Protein AF-A0A836WS95-F1 (afdb_monomer)

pLDDT: mean 81.15, std 16.28, range [33.41, 97.0]

Secondary structure (DSSP, 8-state):
-----PPBHHHHHHHHHTTTTS--TTEEEEEEE-TTS---TT-HHHHHHHHHHHHHHHHTT-EEEEEETTEEEEEEE--HHHHHHHHHHHHHHHHHHHHHH-TTTGGG--HHHHEEEEEHHHHHHHHHHHHHHHHTSTTTSSSS----PPPPHHHHHHHHHHHHHH-HHHHHHHH-

Solvent-accessible surface area (backbone atoms only — not comparable to full-atom values): 10056 Å² total; per-residue (Å²): 125,85,69,71,84,52,51,42,44,72,55,51,41,54,55,52,59,72,40,65,99,49,92,36,66,50,32,31,39,38,37,38,48,44,75,84,51,89,59,63,92,86,45,63,64,60,35,57,48,40,55,50,50,55,52,48,23,63,78,52,73,33,48,61,29,32,45,27,91,42,29,39,36,36,43,30,67,47,51,83,84,49,42,62,56,56,53,47,56,50,50,53,56,51,51,54,46,37,48,71,74,37,56,88,48,45,86,69,58,54,70,82,57,29,59,40,80,41,52,32,58,83,38,44,72,56,54,46,54,51,45,57,52,48,65,68,37,89,66,42,51,84,69,67,60,84,63,85,74,72,82,46,74,69,54,50,49,52,53,50,50,49,35,70,74,59,32,72,76,56,36,44,78,75,78,109

Sequence (176 aa):
MARHKAPTGAVLLKRLQGLEGKPSQGFALLLISLSALPSEEEDDFWGELDDFLVDFKARYEGELYELSLGERAVLVKMTEQAEVGMISDIKDSVLRRVQQFYPEHFGMINQARLLRKIDLGFKLSHAIKFLEHFEKQPGKTGEGGMKMRGLQEGDIKMVLEVHHKVGPEQFKKIFV

Foldseek 3Di:
DDADAAAELVVVLVVLVVCVVHQLAQKKKKKAFQLLDWQDPPDVLNRQLRVLVVVLCVVQVWGKYDHASGMIMIIGRHDPVCVVVSLCSNLVSNLVSCCVRPVVSSVVDPSVRRIDMDRCNPCSVVVSVVSVVSVVDPPGGDDDRDDPDDQDPVNVVVLVVVCVVQPDVVSVVVPD

Radius of gyration: 18.07 Å; Cα contacts (8 Å, |Δi|>4): 207; chains: 1; bounding box: 36×51×38 Å

Structure (mmCIF, N/CA/C/O backbone):
data_AF-A0A836WS95-F1
#
_entry.id   AF-A0A836WS95-F1
#
loop_
_atom_site.group_PDB
_atom_site.id
_atom_site.type_symbol
_atom_site.label_atom_id
_atom_site.label_alt_id
_atom_site.label_comp_id
_atom_site.label_asym_id
_atom_site.label_entity_id
_atom_site.label_seq_id
_atom_site.pdbx_PDB_ins_code
_atom_site.Cartn_x
_atom_site.Cartn_y
_atom_site.Cartn_z
_atom_site.occupancy
_atom_site.B_iso_or_equiv
_atom_site.auth_seq_id
_atom_site.auth_comp_id
_atom_site.auth_asym_id
_atom_site.auth_atom_id
_atom_site.pdbx_PDB_model_num
ATOM 1 N N . MET A 1 1 ? 1.573 -15.033 -17.541 1.00 44.69 1 MET A N 1
ATOM 2 C CA . MET A 1 1 ? 0.619 -15.627 -16.563 1.00 44.69 1 MET A CA 1
ATOM 3 C C . MET A 1 1 ? -0.627 -14.740 -16.463 1.00 44.69 1 MET A C 1
ATOM 5 O O . MET A 1 1 ? -0.541 -13.582 -16.848 1.00 44.69 1 MET A O 1
ATOM 9 N N . ALA A 1 2 ? -1.794 -15.246 -16.044 1.00 50.66 2 ALA A N 1
ATOM 10 C CA . ALA A 1 2 ? -3.015 -14.427 -15.978 1.00 50.66 2 ALA A CA 1
ATOM 11 C C . ALA A 1 2 ? -2.979 -13.496 -14.752 1.00 50.66 2 ALA A C 1
ATOM 13 O O . ALA A 1 2 ? -2.845 -13.981 -13.635 1.00 50.66 2 ALA A O 1
ATOM 14 N N . ARG A 1 3 ? -3.112 -12.175 -14.950 1.00 63.22 3 ARG A N 1
ATOM 15 C CA . ARG A 1 3 ? -3.126 -11.193 -13.850 1.00 63.22 3 ARG A CA 1
ATOM 16 C C . ARG A 1 3 ? -4.285 -11.454 -12.885 1.00 63.22 3 ARG A C 1
ATOM 18 O O . ARG A 1 3 ? -5.444 -11.550 -13.304 1.00 63.22 3 ARG A O 1
ATOM 25 N N . HIS A 1 4 ? -3.994 -11.500 -11.588 1.00 66.19 4 HIS A N 1
ATOM 26 C CA . HIS A 1 4 ? -5.025 -11.518 -10.556 1.00 66.19 4 HIS A CA 1
ATOM 27 C C . HIS A 1 4 ? -5.651 -10.126 -10.433 1.00 66.19 4 HIS A C 1
ATOM 29 O O . HIS A 1 4 ? -5.077 -9.214 -9.847 1.00 66.19 4 HIS A O 1
ATOM 35 N N . LYS A 1 5 ? -6.861 -9.955 -10.975 1.00 78.06 5 LYS A N 1
ATOM 36 C CA . LYS A 1 5 ? -7.543 -8.657 -10.959 1.00 78.06 5 LYS A CA 1
ATOM 37 C C . LYS A 1 5 ? -8.070 -8.335 -9.557 1.00 78.06 5 LYS A C 1
ATOM 39 O O . LYS A 1 5 ? -9.138 -8.806 -9.159 1.00 78.06 5 LYS A O 1
ATOM 44 N N . ALA A 1 6 ? -7.309 -7.548 -8.801 1.00 87.81 6 ALA A N 1
ATOM 45 C CA . ALA A 1 6 ? -7.733 -7.046 -7.500 1.00 87.81 6 ALA A CA 1
ATOM 46 C C . ALA A 1 6 ? -8.892 -6.031 -7.640 1.00 87.81 6 ALA A C 1
ATOM 48 O O . ALA A 1 6 ? -9.033 -5.382 -8.681 1.00 87.81 6 ALA A O 1
ATOM 49 N N . PRO A 1 7 ? -9.738 -5.865 -6.605 1.00 92.12 7 PRO A N 1
ATOM 50 C CA . PRO A 1 7 ? -10.735 -4.798 -6.563 1.00 92.12 7 PRO A CA 1
ATOM 51 C C . PRO A 1 7 ? -10.114 -3.406 -6.753 1.00 92.12 7 PRO A C 1
ATOM 53 O O . PRO A 1 7 ? -8.983 -3.160 -6.340 1.00 92.12 7 PRO A O 1
ATOM 56 N N . THR A 1 8 ? -10.867 -2.477 -7.344 1.00 91.44 8 THR A N 1
ATOM 57 C CA . THR A 1 8 ? -10.358 -1.143 -7.701 1.00 91.44 8 THR A CA 1
ATOM 58 C C . THR A 1 8 ? -10.261 -0.183 -6.510 1.00 91.44 8 THR A C 1
ATOM 60 O O . TH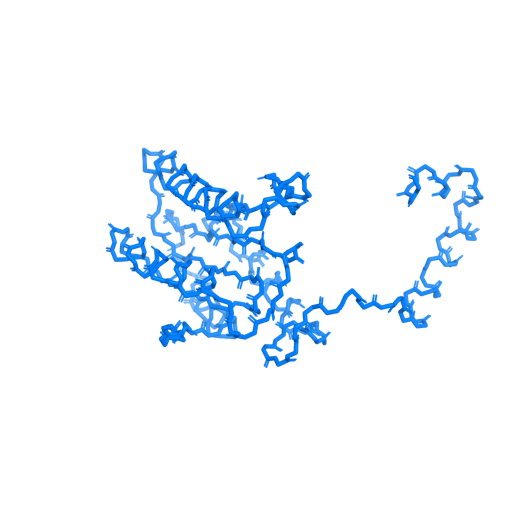R A 1 8 ? -10.877 -0.395 -5.458 1.00 91.44 8 THR A O 1
ATOM 63 N N . GLY A 1 9 ? -9.566 0.943 -6.705 1.00 89.75 9 GLY A N 1
ATOM 64 C CA . GLY A 1 9 ? -9.521 2.065 -5.761 1.00 89.75 9 GLY A CA 1
ATOM 65 C C . GLY A 1 9 ? -10.901 2.596 -5.349 1.00 89.75 9 GLY A C 1
ATOM 66 O O . GLY A 1 9 ? -11.120 2.880 -4.171 1.00 89.75 9 GLY A O 1
ATOM 67 N N . ALA A 1 10 ? -11.885 2.608 -6.253 1.00 90.69 10 ALA A N 1
ATOM 68 C CA . ALA A 1 10 ? -13.270 2.957 -5.924 1.00 90.69 10 ALA A CA 1
ATOM 69 C C . ALA A 1 10 ? -13.909 2.011 -4.884 1.00 90.69 10 ALA A C 1
ATOM 71 O O . ALA A 1 10 ? -14.700 2.450 -4.042 1.00 90.69 10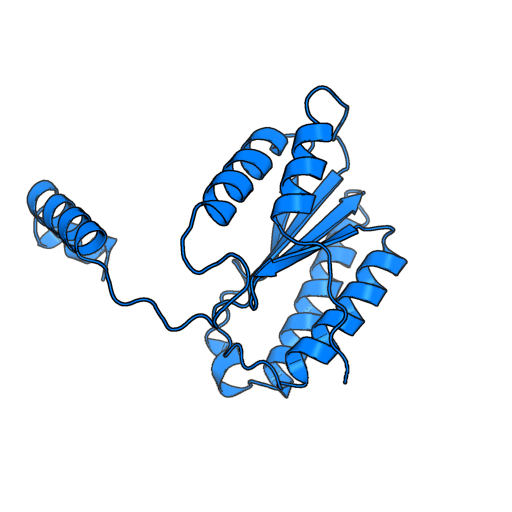 ALA A O 1
ATOM 72 N N . VAL A 1 11 ? -13.572 0.714 -4.916 1.00 94.19 11 VAL A N 1
ATOM 73 C CA . VAL A 1 11 ? -14.039 -0.260 -3.913 1.00 94.19 11 VAL A CA 1
ATOM 74 C C . VAL A 1 11 ? -13.362 0.005 -2.571 1.00 94.19 11 VAL A C 1
ATOM 76 O O . VAL A 1 11 ? -14.046 0.039 -1.547 1.00 94.19 11 VAL A O 1
ATOM 79 N N . LEU A 1 12 ? -12.053 0.279 -2.576 1.00 95.38 12 LEU A N 1
ATOM 80 C CA . LEU A 1 12 ? -11.320 0.668 -1.371 1.00 95.38 12 LEU A CA 1
ATOM 81 C C . LEU A 1 12 ? -11.889 1.952 -0.751 1.00 95.38 12 LEU A C 1
ATOM 83 O O . LEU A 1 12 ? -12.082 2.017 0.460 1.00 95.38 12 LEU A O 1
ATOM 87 N N . LEU A 1 13 ? -12.198 2.966 -1.559 1.00 94.56 13 LEU A N 1
ATOM 88 C CA . LEU A 1 13 ? -12.774 4.218 -1.071 1.00 94.56 13 LEU A CA 1
ATOM 89 C C . LEU A 1 13 ? -14.093 3.965 -0.331 1.00 94.56 13 LEU A C 1
ATOM 91 O O . LEU A 1 13 ? -14.247 4.395 0.812 1.00 94.56 13 LEU A O 1
ATOM 95 N N . LYS A 1 14 ? -15.004 3.190 -0.935 1.00 95.12 14 LYS A N 1
ATOM 96 C CA . LYS A 1 14 ? -16.256 2.774 -0.281 1.00 95.12 14 LYS A CA 1
ATOM 97 C C . LYS A 1 14 ? -15.992 1.993 1.006 1.00 95.12 14 LYS A C 1
ATOM 99 O O . LYS A 1 14 ? -16.673 2.205 2.010 1.00 95.12 14 LYS A O 1
ATOM 104 N N . ARG A 1 15 ? -14.991 1.107 0.996 1.00 95.25 15 ARG A N 1
ATOM 105 C CA . ARG A 1 15 ? -14.581 0.328 2.169 1.00 95.25 15 ARG A CA 1
ATOM 106 C C . ARG A 1 15 ? -14.131 1.228 3.321 1.00 95.25 15 ARG A C 1
ATOM 108 O O . ARG A 1 15 ? -14.546 0.975 4.452 1.00 95.25 15 ARG A O 1
ATOM 115 N N . LEU A 1 16 ? -13.327 2.259 3.044 1.00 94.75 16 LEU A N 1
ATOM 116 C CA . LEU A 1 16 ? -12.845 3.210 4.050 1.00 94.75 16 LEU A CA 1
ATOM 117 C C . LEU A 1 16 ? -13.951 4.144 4.550 1.00 94.75 16 LEU A C 1
ATOM 119 O O . LEU A 1 16 ? -14.049 4.360 5.754 1.00 94.75 16 LEU A O 1
ATOM 123 N N . GLN A 1 17 ? -14.822 4.638 3.667 1.00 94.25 17 GLN A N 1
ATOM 124 C CA . GLN A 1 17 ? -16.003 5.419 4.062 1.00 94.25 17 GLN A CA 1
ATOM 125 C C . GLN A 1 17 ? -16.916 4.610 4.999 1.00 94.25 17 GLN A C 1
ATOM 127 O O . GLN A 1 17 ? -17.407 5.118 6.000 1.00 94.25 17 GLN A O 1
ATOM 132 N N . GLY A 1 18 ? -17.066 3.303 4.757 1.00 93.06 18 GLY A N 1
ATOM 133 C CA . GLY A 1 18 ? -17.814 2.403 5.642 1.00 93.06 18 GLY A CA 1
ATOM 134 C C . GLY A 1 18 ? -17.192 2.168 7.030 1.00 93.06 18 GLY A C 1
ATOM 135 O O . GLY A 1 18 ? -17.840 1.539 7.879 1.00 93.06 18 GLY A O 1
ATOM 136 N N . LEU A 1 19 ? -15.955 2.627 7.259 1.00 91.06 19 LEU A N 1
ATOM 137 C CA . LEU A 1 19 ? -15.283 2.640 8.562 1.00 91.06 19 LEU A CA 1
ATOM 138 C C . LEU A 1 19 ? -15.468 3.968 9.310 1.00 91.06 19 LEU A C 1
ATOM 140 O O . LEU A 1 19 ? -15.134 4.029 10.492 1.00 91.06 19 LEU A O 1
ATOM 144 N N . GLU A 1 20 ? -15.995 5.020 8.675 1.00 86.75 20 GLU A N 1
ATOM 145 C CA . GLU A 1 20 ? -16.258 6.281 9.371 1.00 86.75 20 GLU A CA 1
ATOM 146 C C . GLU A 1 20 ? -17.237 6.065 10.532 1.00 86.75 20 GLU A C 1
ATOM 148 O O . GLU A 1 20 ? -18.238 5.356 10.422 1.00 86.75 20 GLU A O 1
ATOM 153 N N . GLY A 1 21 ? -16.904 6.638 11.690 1.00 81.12 21 GLY A N 1
ATOM 154 C CA . GLY A 1 21 ? -17.665 6.446 12.926 1.00 81.12 21 GLY A CA 1
ATOM 155 C C . GLY A 1 21 ? -17.485 5.076 13.595 1.00 81.12 21 GLY A C 1
ATOM 156 O O . GLY A 1 21 ? -18.079 4.849 14.648 1.00 81.12 21 GLY A O 1
ATOM 157 N N . LYS A 1 22 ? -16.664 4.172 13.041 1.00 86.38 22 LYS A N 1
ATOM 158 C CA . LYS A 1 22 ? -16.313 2.881 13.656 1.00 86.38 22 LYS A CA 1
ATOM 159 C C . LYS A 1 22 ? -14.871 2.895 14.176 1.00 86.38 22 LYS A C 1
ATOM 161 O O . LYS A 1 22 ? -14.043 3.642 13.656 1.00 86.38 22 LYS A O 1
ATOM 166 N N . PRO A 1 23 ? -14.529 2.050 15.166 1.00 79.25 23 PRO A N 1
ATOM 167 C CA . PRO A 1 23 ? -13.143 1.877 15.584 1.00 79.25 23 PRO A CA 1
ATOM 168 C C . PRO A 1 23 ? -12.280 1.368 14.421 1.00 79.25 23 PRO A C 1
ATOM 170 O O . PRO A 1 23 ? -12.426 0.233 13.972 1.00 79.25 23 PRO A O 1
ATOM 173 N N . SER A 1 24 ? -11.373 2.215 13.942 1.00 83.62 24 SER A N 1
ATOM 174 C CA . SER A 1 24 ? -10.366 1.893 12.921 1.00 83.62 24 SER A CA 1
ATOM 175 C C . SER A 1 24 ? -8.977 1.644 13.522 1.00 83.62 24 SER A C 1
ATOM 177 O O . SER A 1 24 ? -8.005 1.472 12.787 1.00 83.62 24 SER A O 1
ATOM 179 N N . GLN A 1 25 ? -8.864 1.622 14.855 1.00 84.25 25 GLN A N 1
ATOM 180 C CA . GLN A 1 25 ? -7.611 1.340 15.554 1.00 84.25 25 GLN A CA 1
ATOM 181 C C . GLN A 1 25 ? -7.055 -0.034 15.176 1.00 84.25 25 GLN A C 1
ATOM 183 O O . GLN A 1 25 ? -7.780 -1.026 15.101 1.00 84.25 25 GLN A O 1
ATOM 188 N N . GLY A 1 26 ? -5.743 -0.075 14.947 1.00 86.50 26 GLY A N 1
ATOM 189 C CA . GLY A 1 26 ? -5.040 -1.280 14.523 1.00 86.50 26 GLY A CA 1
ATOM 190 C C . GLY A 1 26 ? -5.207 -1.615 13.042 1.00 86.50 26 GLY A C 1
ATOM 191 O O . GLY A 1 26 ? -4.610 -2.589 12.604 1.00 86.50 26 GLY A O 1
ATOM 192 N N . PHE A 1 27 ? -5.966 -0.842 12.257 1.00 93.69 27 PHE A N 1
ATOM 193 C CA . PHE A 1 27 ? -5.928 -0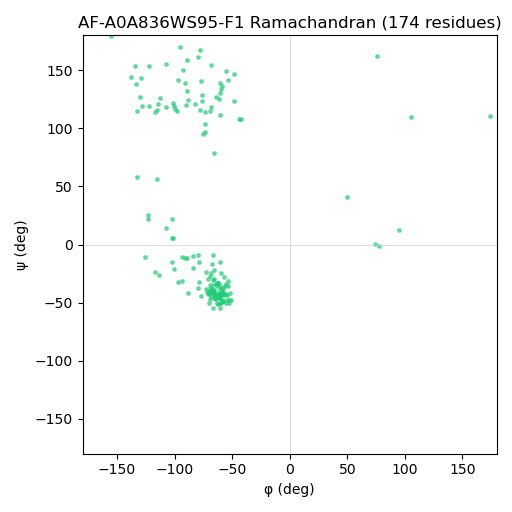.947 10.799 1.00 93.69 27 PHE A CA 1
ATOM 194 C C . PHE A 1 27 ? -4.892 0.002 10.209 1.00 93.69 27 PHE A C 1
ATOM 196 O O . PHE A 1 27 ? -4.794 1.174 10.582 1.00 93.69 27 PHE A O 1
ATOM 203 N N . ALA A 1 28 ? -4.172 -0.495 9.213 1.00 95.38 28 ALA A N 1
ATOM 204 C CA . ALA A 1 28 ? -3.262 0.292 8.411 1.00 95.38 28 ALA A CA 1
ATOM 205 C C . ALA A 1 28 ? -3.536 0.078 6.928 1.00 95.38 28 ALA A C 1
ATOM 207 O O . ALA A 1 28 ? -3.840 -1.026 6.476 1.00 95.38 28 ALA A O 1
ATOM 208 N N . LEU A 1 29 ? -3.393 1.162 6.175 1.00 95.88 29 LEU A N 1
ATOM 209 C CA . LEU A 1 29 ? -3.360 1.128 4.726 1.00 95.88 29 LEU A CA 1
ATOM 210 C C . LEU A 1 29 ? -1.907 1.220 4.268 1.00 95.88 29 LEU A C 1
ATOM 212 O O . LEU A 1 29 ? -1.215 2.202 4.550 1.00 95.88 29 LEU A O 1
ATOM 216 N N . LEU A 1 30 ? -1.454 0.194 3.562 1.00 96.31 30 LEU A N 1
ATOM 217 C CA . LEU A 1 30 ? -0.144 0.119 2.938 1.00 96.31 30 LEU A CA 1
ATOM 218 C C . LEU A 1 30 ? -0.291 0.494 1.464 1.00 96.31 30 LEU A C 1
ATOM 220 O O . LEU A 1 30 ? -0.969 -0.201 0.717 1.00 96.31 30 LEU A O 1
ATOM 224 N N . LEU A 1 31 ? 0.316 1.604 1.054 1.00 95.00 31 LEU A N 1
ATOM 225 C CA . LEU A 1 31 ? 0.311 2.084 -0.328 1.00 95.00 31 LEU A CA 1
ATOM 226 C C . LEU A 1 31 ? 1.638 1.737 -0.992 1.00 95.00 31 LEU A C 1
ATOM 228 O O . LEU A 1 31 ? 2.683 2.184 -0.514 1.00 95.00 31 LEU A O 1
ATOM 232 N N . ILE A 1 32 ? 1.584 0.983 -2.086 1.00 94.81 32 ILE A N 1
ATOM 233 C CA . ILE A 1 32 ? 2.744 0.553 -2.866 1.00 94.81 32 ILE A CA 1
ATOM 234 C C . ILE A 1 32 ? 2.759 1.345 -4.171 1.00 94.81 32 ILE A C 1
ATOM 236 O O . ILE A 1 32 ? 1.824 1.234 -4.962 1.00 94.81 32 ILE A O 1
ATOM 240 N N . SER A 1 33 ? 3.820 2.123 -4.388 1.00 91.25 33 SER A N 1
ATOM 241 C CA . SER A 1 33 ? 3.967 3.003 -5.548 1.00 91.25 33 SER A CA 1
ATOM 242 C C . SER A 1 33 ? 5.135 2.565 -6.421 1.00 91.25 33 SER A C 1
ATOM 244 O O . SER A 1 33 ? 6.296 2.606 -6.007 1.00 91.25 33 SER A O 1
ATOM 246 N N . LEU A 1 34 ? 4.804 2.154 -7.641 1.00 87.25 34 LEU A N 1
ATOM 247 C CA . LEU A 1 34 ? 5.716 1.680 -8.682 1.00 87.25 34 LEU A CA 1
ATOM 248 C C . LEU A 1 34 ? 5.573 2.505 -9.964 1.00 87.25 34 LEU A C 1
ATOM 250 O O . LEU A 1 34 ? 5.913 2.060 -11.053 1.00 87.25 34 LEU A O 1
ATOM 254 N N . SER A 1 35 ? 5.119 3.752 -9.832 1.00 79.62 35 SER A N 1
ATOM 255 C CA . SER A 1 35 ? 4.889 4.680 -10.942 1.00 79.62 35 SER A CA 1
ATOM 256 C C . SER A 1 35 ? 6.130 5.017 -11.781 1.00 79.62 35 SER A C 1
ATOM 258 O O . SER A 1 35 ? 6.008 5.640 -12.828 1.00 79.62 35 SER A O 1
ATOM 260 N N . ALA A 1 36 ? 7.326 4.703 -11.275 1.00 77.50 36 ALA A N 1
ATOM 261 C CA . ALA A 1 36 ? 8.593 4.909 -11.974 1.00 77.50 36 ALA A CA 1
ATOM 262 C C . ALA A 1 36 ? 8.941 3.763 -12.940 1.00 77.50 36 ALA A C 1
ATOM 264 O O . ALA A 1 36 ? 9.897 3.894 -13.698 1.00 77.50 36 ALA A O 1
ATOM 265 N N . LEU A 1 37 ? 8.196 2.655 -12.895 1.00 81.44 37 LEU A N 1
ATOM 266 C CA . LEU A 1 37 ? 8.409 1.500 -13.758 1.00 81.44 37 LEU A CA 1
ATOM 267 C C . LEU A 1 37 ? 7.552 1.591 -15.023 1.00 81.44 37 LEU A C 1
ATOM 269 O O . LEU A 1 37 ? 6.447 2.150 -14.982 1.00 81.44 37 LEU A O 1
ATOM 273 N N . PRO A 1 38 ? 8.025 1.024 -16.144 1.00 77.31 38 PRO A N 1
ATOM 274 C CA . PRO A 1 38 ? 7.183 0.848 -17.315 1.00 77.31 38 PRO A CA 1
ATOM 275 C C . PRO A 1 38 ? 5.985 -0.048 -16.959 1.00 77.31 38 PRO A C 1
ATOM 277 O O . PRO A 1 38 ? 6.089 -1.014 -16.209 1.00 77.31 38 PRO A O 1
ATOM 280 N N . SER A 1 39 ? 4.808 0.316 -17.463 1.00 66.00 39 SER A N 1
ATOM 281 C CA . SER A 1 39 ? 3.538 -0.355 -17.152 1.00 66.00 39 SER A CA 1
ATOM 282 C C . SER A 1 39 ? 2.961 -1.018 -18.397 1.00 66.00 39 SER A C 1
ATOM 284 O O . SER A 1 39 ? 1.845 -0.714 -18.816 1.00 66.00 39 SER A O 1
ATOM 286 N N . GLU A 1 40 ? 3.745 -1.900 -19.016 1.00 66.50 40 GLU A N 1
ATOM 287 C CA . GLU A 1 40 ? 3.269 -2.704 -20.142 1.00 66.50 40 GLU A CA 1
ATOM 288 C C . GLU A 1 40 ? 2.393 -3.863 -19.635 1.00 66.50 40 GLU A C 1
ATOM 290 O O . GLU A 1 40 ? 2.616 -4.432 -18.562 1.00 66.50 40 GLU A O 1
ATOM 295 N N . GLU A 1 41 ? 1.312 -4.165 -20.360 1.00 55.00 41 GLU A N 1
ATOM 296 C CA . GLU A 1 41 ? 0.313 -5.153 -19.927 1.00 55.00 41 GLU A CA 1
ATOM 297 C C . GLU A 1 41 ? 0.852 -6.592 -19.924 1.00 55.00 41 GLU A C 1
ATOM 299 O O . GLU A 1 41 ? 0.378 -7.412 -19.137 1.00 55.00 41 GLU A O 1
ATOM 304 N N . GLU A 1 42 ? 1.883 -6.872 -20.725 1.00 59.81 42 GLU A N 1
ATOM 305 C CA . GLU A 1 42 ? 2.478 -8.202 -20.918 1.00 59.81 42 GLU A CA 1
ATOM 306 C C . GLU A 1 42 ? 3.798 -8.413 -20.154 1.00 59.81 42 GLU A C 1
ATOM 308 O O . GLU A 1 42 ? 4.588 -9.279 -20.515 1.00 59.81 42 GLU A O 1
ATOM 313 N N . ASP A 1 43 ? 4.057 -7.639 -19.097 1.00 74.00 43 ASP A N 1
ATOM 314 C CA . ASP A 1 43 ? 5.268 -7.833 -18.294 1.00 74.00 43 ASP A CA 1
ATOM 315 C C . ASP A 1 43 ? 5.059 -8.847 -17.157 1.00 74.00 43 ASP A C 1
ATOM 317 O O . ASP A 1 43 ? 4.170 -8.677 -16.306 1.00 74.00 43 ASP A O 1
ATOM 321 N N . ASP A 1 44 ? 5.907 -9.880 -17.131 1.00 86.12 44 ASP A N 1
ATOM 322 C CA . ASP A 1 44 ? 5.946 -10.925 -16.102 1.00 86.12 44 ASP A CA 1
ATOM 323 C C . ASP A 1 44 ? 6.158 -10.346 -14.695 1.00 86.12 44 ASP A C 1
ATOM 325 O O . ASP A 1 44 ? 5.628 -10.895 -13.724 1.00 86.12 44 ASP A O 1
ATOM 329 N N . PHE A 1 45 ? 6.826 -9.190 -14.576 1.00 89.44 45 PHE A N 1
ATOM 330 C CA . PHE A 1 45 ? 6.991 -8.479 -13.308 1.00 89.44 45 PHE A CA 1
ATOM 331 C C . PHE A 1 45 ? 5.656 -8.242 -12.591 1.00 89.44 45 PHE A C 1
ATOM 333 O O . PHE A 1 45 ? 5.537 -8.494 -11.390 1.00 89.44 45 PHE A O 1
ATOM 340 N N . TRP A 1 46 ? 4.643 -7.746 -13.313 1.00 86.75 46 TRP A N 1
ATOM 341 C CA . TRP A 1 46 ? 3.348 -7.407 -12.714 1.00 86.75 46 TRP A CA 1
ATOM 342 C C . TRP A 1 46 ? 2.590 -8.664 -12.286 1.00 86.75 46 TRP A C 1
ATOM 344 O O . TRP A 1 46 ? 1.942 -8.649 -11.242 1.00 86.75 46 TRP A O 1
ATOM 354 N N . GLY A 1 47 ? 2.722 -9.756 -13.047 1.00 87.81 47 GLY A N 1
ATOM 355 C CA . GLY A 1 47 ? 2.179 -11.061 -12.669 1.00 87.81 47 GLY A CA 1
ATOM 356 C C . GLY A 1 47 ? 2.805 -11.584 -11.375 1.00 87.81 47 GLY A C 1
ATOM 357 O O . GLY A 1 47 ? 2.088 -11.874 -10.422 1.00 87.81 47 GLY A O 1
ATOM 358 N N . GLU A 1 48 ? 4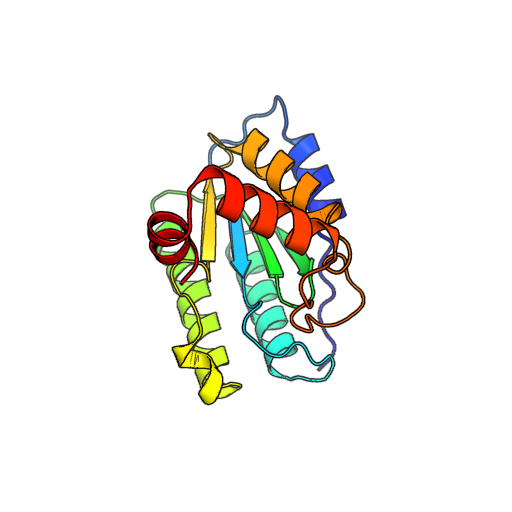.138 -11.606 -11.292 1.00 91.00 48 GLU A N 1
ATOM 359 C CA . GLU A 1 48 ? 4.842 -12.061 -10.086 1.00 91.00 48 GLU A CA 1
ATOM 360 C C . GLU A 1 48 ? 4.621 -11.155 -8.867 1.00 91.00 48 GLU A C 1
ATOM 362 O O . GLU A 1 48 ? 4.721 -11.610 -7.720 1.00 91.00 48 GLU A O 1
ATOM 367 N N . LEU A 1 49 ? 4.389 -9.859 -9.091 1.00 91.81 49 LEU A N 1
ATOM 368 C CA . LEU A 1 49 ? 4.017 -8.926 -8.035 1.00 91.81 49 LEU A CA 1
ATOM 369 C C . LEU A 1 49 ? 2.610 -9.227 -7.519 1.00 91.81 49 LEU A C 1
ATOM 371 O O . LEU A 1 49 ? 2.416 -9.274 -6.304 1.00 91.81 49 LEU A O 1
ATOM 375 N N . ASP A 1 50 ? 1.644 -9.424 -8.415 1.00 91.00 50 ASP A N 1
ATOM 376 C CA . ASP A 1 50 ? 0.267 -9.731 -8.036 1.00 91.00 50 ASP A CA 1
ATOM 377 C C . ASP A 1 50 ? 0.201 -11.064 -7.268 1.00 91.00 50 ASP A C 1
ATOM 379 O O . ASP A 1 50 ? -0.423 -11.109 -6.206 1.00 91.00 50 ASP A O 1
ATOM 383 N N . ASP A 1 51 ? 0.918 -12.103 -7.713 1.00 92.75 51 ASP A N 1
ATOM 384 C CA . ASP A 1 51 ? 1.023 -13.392 -7.008 1.00 92.75 51 ASP A CA 1
ATOM 385 C C . ASP A 1 51 ? 1.579 -13.213 -5.587 1.00 92.75 51 ASP A C 1
ATOM 387 O O . ASP A 1 51 ? 0.981 -13.657 -4.602 1.00 92.75 51 ASP A O 1
ATOM 391 N N . PHE A 1 52 ? 2.680 -12.467 -5.452 1.00 95.19 52 PHE A N 1
ATOM 392 C CA . PHE A 1 52 ? 3.246 -12.142 -4.143 1.00 95.19 52 PHE A CA 1
ATOM 393 C C . PHE A 1 52 ? 2.250 -11.395 -3.247 1.00 95.19 52 PHE A C 1
ATOM 395 O O . PHE A 1 52 ? 2.149 -11.686 -2.054 1.00 95.19 52 PHE A O 1
ATOM 402 N N . LEU A 1 53 ? 1.515 -10.423 -3.789 1.00 95.31 53 LEU A N 1
ATOM 403 C CA . LEU A 1 53 ? 0.555 -9.634 -3.017 1.00 95.31 53 LEU A CA 1
ATOM 404 C C . LEU A 1 53 ? -0.683 -10.448 -2.619 1.00 95.31 53 LEU A C 1
ATOM 406 O O . LEU A 1 53 ? -1.266 -10.197 -1.558 1.00 95.31 53 LEU A O 1
ATOM 410 N N . VAL A 1 54 ? -1.068 -11.443 -3.422 1.00 94.69 54 VAL A N 1
ATOM 411 C CA . VAL A 1 54 ? -2.105 -12.425 -3.079 1.00 94.69 54 VAL A CA 1
ATOM 412 C C . VAL A 1 54 ? -1.659 -13.306 -1.910 1.00 94.69 54 VAL A C 1
ATOM 414 O O . VAL A 1 54 ? -2.432 -13.497 -0.965 1.00 94.69 54 VAL A O 1
ATOM 417 N N . ASP A 1 55 ? -0.414 -13.770 -1.914 1.00 95.00 55 ASP A N 1
ATOM 418 C CA . ASP A 1 55 ? 0.147 -14.532 -0.794 1.00 95.00 55 ASP A CA 1
ATOM 419 C C . ASP A 1 55 ? 0.304 -13.665 0.459 1.00 95.00 55 ASP A C 1
ATOM 421 O O . ASP A 1 55 ? -0.033 -14.084 1.570 1.00 95.00 55 ASP A O 1
ATOM 425 N N . PHE A 1 56 ? 0.764 -12.424 0.288 1.00 95.06 56 PHE A N 1
ATOM 426 C CA . PHE A 1 56 ? 0.922 -11.459 1.371 1.00 95.06 56 PHE A CA 1
ATOM 427 C C . PHE A 1 56 ? -0.415 -11.180 2.063 1.00 95.06 56 PHE A C 1
ATOM 429 O O . PHE A 1 56 ? -0.512 -11.289 3.288 1.00 95.06 56 PHE A O 1
ATOM 436 N N . LYS A 1 57 ? -1.475 -10.869 1.299 1.00 94.25 57 LYS A N 1
ATOM 437 C CA . LYS A 1 57 ? -2.795 -10.615 1.894 1.00 94.25 57 LYS A CA 1
ATOM 438 C C . LYS A 1 57 ? -3.351 -11.866 2.577 1.00 94.25 57 LYS A C 1
ATOM 440 O O . LYS A 1 57 ? -4.030 -11.733 3.585 1.00 94.25 57 LYS A O 1
ATOM 445 N N . ALA A 1 58 ? -3.073 -13.068 2.065 1.00 93.62 58 ALA A N 1
ATOM 446 C CA . ALA A 1 58 ? -3.518 -14.306 2.702 1.00 93.62 58 ALA A CA 1
ATOM 447 C C . ALA A 1 58 ? -2.799 -14.538 4.040 1.00 93.62 58 ALA A C 1
ATOM 449 O O . ALA A 1 58 ? -3.449 -14.824 5.042 1.00 93.62 58 ALA A O 1
ATOM 450 N N . ARG A 1 59 ? -1.474 -14.341 4.076 1.00 93.50 59 ARG A N 1
ATOM 451 C CA . ARG A 1 59 ? -0.639 -14.485 5.281 1.00 93.50 59 ARG A CA 1
ATOM 452 C C . ARG A 1 59 ? -1.040 -13.528 6.402 1.00 93.50 59 ARG A C 1
ATOM 454 O O . ARG A 1 59 ? -0.971 -13.901 7.568 1.00 93.50 59 ARG A O 1
ATOM 461 N N . TYR A 1 60 ? -1.413 -12.302 6.046 1.00 93.00 60 TYR A N 1
ATOM 462 C CA . TYR A 1 60 ? -1.699 -11.228 6.999 1.00 93.00 60 TYR A CA 1
ATOM 463 C C . TYR A 1 60 ? -3.188 -10.890 7.130 1.00 93.00 60 TYR A C 1
ATOM 465 O O . TYR A 1 60 ? -3.521 -9.840 7.678 1.00 93.00 60 TYR A O 1
ATOM 473 N N . GLU A 1 61 ? -4.073 -11.753 6.620 1.00 93.12 61 GLU A N 1
ATOM 474 C CA . GLU A 1 61 ? -5.533 -11.558 6.641 1.00 93.12 61 GLU A CA 1
ATOM 475 C C . GLU A 1 61 ? -5.957 -10.165 6.122 1.00 93.12 61 GLU A C 1
ATOM 477 O O . GLU A 1 61 ? -6.819 -9.484 6.678 1.00 93.12 61 GLU A O 1
ATOM 482 N N . GLY A 1 62 ? -5.290 -9.719 5.057 1.00 94.38 62 GLY A N 1
ATOM 483 C CA . GLY A 1 62 ? -5.458 -8.412 4.437 1.00 94.38 62 GLY A CA 1
ATOM 484 C C . GLY A 1 62 ? -6.416 -8.390 3.251 1.00 94.38 62 GLY A C 1
ATOM 485 O O . GLY A 1 62 ? -6.799 -9.411 2.675 1.00 94.38 62 GLY A O 1
ATOM 486 N N . GLU A 1 63 ? -6.734 -7.175 2.821 1.00 96.31 63 GLU A N 1
ATOM 487 C CA . GLU A 1 63 ? -7.518 -6.881 1.626 1.00 96.31 63 GLU A CA 1
ATOM 488 C C . GLU A 1 63 ? -6.617 -6.147 0.609 1.00 96.31 63 GLU A C 1
ATOM 490 O O . GLU A 1 63 ? -6.070 -5.089 0.919 1.00 96.31 63 GLU A O 1
ATOM 495 N N . LEU A 1 64 ? -6.437 -6.706 -0.593 1.00 96.56 64 LEU A N 1
ATOM 496 C CA . LEU A 1 64 ? -5.620 -6.129 -1.674 1.00 96.56 64 LEU A CA 1
ATOM 497 C C . LEU A 1 64 ? -6.497 -5.362 -2.661 1.00 96.56 64 LEU A C 1
ATOM 499 O O . LEU A 1 64 ? -7.577 -5.828 -3.014 1.00 96.56 64 LEU A O 1
ATOM 503 N N . TYR A 1 65 ? -5.985 -4.236 -3.146 1.00 95.25 65 TYR A N 1
ATOM 504 C CA . TYR A 1 65 ? -6.645 -3.350 -4.090 1.00 95.25 65 TYR A CA 1
ATOM 505 C C . TYR A 1 65 ? -5.668 -2.854 -5.159 1.00 95.25 65 TYR A C 1
ATOM 507 O O . TYR A 1 65 ? -4.502 -2.563 -4.875 1.00 95.25 65 TYR A O 1
ATOM 515 N N . GLU A 1 66 ? -6.168 -2.699 -6.381 1.00 91.56 66 GLU A N 1
ATOM 516 C CA . GLU A 1 66 ? -5.469 -2.046 -7.485 1.00 91.56 66 GLU A CA 1
ATOM 517 C C . GLU A 1 66 ? -5.977 -0.607 -7.624 1.00 91.56 66 GLU A C 1
ATOM 519 O O . GLU A 1 66 ? -7.158 -0.369 -7.885 1.00 91.56 66 GLU A O 1
ATOM 524 N N . LEU A 1 67 ? -5.091 0.370 -7.413 1.00 89.00 67 LEU A N 1
ATOM 525 C CA . LEU A 1 67 ? -5.440 1.786 -7.555 1.00 89.00 67 LEU A CA 1
ATOM 526 C C . LEU A 1 67 ? -5.229 2.255 -8.997 1.00 89.00 67 LEU A C 1
ATOM 528 O O . LEU A 1 67 ? -6.050 2.986 -9.541 1.00 89.00 67 LEU A O 1
ATOM 532 N N . SER A 1 68 ? -4.126 1.823 -9.602 1.00 85.00 68 SER A N 1
ATOM 533 C CA . SER A 1 68 ? -3.774 2.037 -11.006 1.00 85.00 68 SER A CA 1
ATOM 534 C C . SER A 1 68 ? -2.817 0.933 -11.460 1.00 85.00 68 SER A C 1
ATOM 536 O O . SER A 1 68 ? -2.404 0.107 -10.647 1.00 85.00 68 SER A O 1
ATOM 538 N N . LEU A 1 69 ? -2.385 0.955 -12.726 1.00 81.25 69 LEU A N 1
ATOM 539 C CA . LEU A 1 69 ? -1.394 0.002 -13.241 1.00 81.25 69 LEU A CA 1
ATOM 540 C C . LEU A 1 69 ? -0.127 -0.074 -12.373 1.00 81.25 69 LEU A C 1
ATOM 542 O O . LEU A 1 69 ? 0.337 -1.170 -12.091 1.00 81.25 69 LEU A O 1
ATOM 546 N N . GLY A 1 70 ? 0.379 1.067 -11.894 1.00 85.62 70 GLY A N 1
ATOM 547 C CA . GLY A 1 70 ? 1.598 1.144 -11.080 1.00 85.62 70 GLY A CA 1
ATOM 548 C C . GLY A 1 70 ? 1.370 1.334 -9.580 1.00 85.62 70 GLY A C 1
ATOM 549 O O . GLY A 1 70 ? 2.327 1.574 -8.850 1.00 85.62 70 GLY A O 1
ATOM 550 N N . GLU A 1 71 ? 0.126 1.294 -9.104 1.00 88.94 71 GLU A N 1
ATOM 551 C CA . GLU A 1 71 ? -0.199 1.602 -7.709 1.00 88.94 71 GLU A CA 1
ATOM 552 C C . GLU A 1 71 ? -1.084 0.505 -7.110 1.00 88.94 71 GLU A C 1
ATOM 554 O O . GLU A 1 71 ? -2.152 0.172 -7.636 1.00 88.94 71 GLU A O 1
A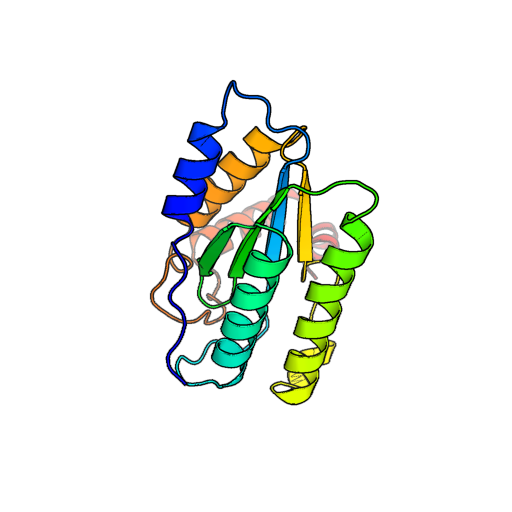TOM 559 N N . ARG A 1 72 ? -0.654 -0.041 -5.971 1.00 93.31 72 ARG A N 1
ATOM 560 C CA . ARG A 1 72 ? -1.390 -1.058 -5.207 1.00 93.31 72 ARG A CA 1
ATOM 561 C C . ARG A 1 72 ? -1.649 -0.562 -3.793 1.00 93.31 72 ARG A C 1
ATOM 563 O O . ARG A 1 72 ? -0.895 0.249 -3.251 1.00 93.31 72 ARG A O 1
ATOM 570 N N . ALA A 1 73 ? -2.702 -1.075 -3.175 1.00 96.00 73 ALA A N 1
ATOM 571 C CA . ALA A 1 73 ? -2.996 -0.816 -1.776 1.00 96.00 73 ALA A CA 1
ATOM 572 C C . ALA A 1 73 ? -3.355 -2.106 -1.044 1.00 96.00 73 ALA A C 1
ATOM 574 O O . ALA A 1 73 ? -4.110 -2.925 -1.561 1.00 96.00 73 ALA A O 1
ATOM 575 N N . VAL A 1 74 ? -2.848 -2.267 0.176 1.00 97.00 74 VAL A N 1
ATOM 576 C CA . VAL A 1 74 ? -3.219 -3.373 1.061 1.00 97.00 74 VAL A CA 1
ATOM 577 C C . VAL A 1 74 ? -3.767 -2.800 2.360 1.00 97.00 74 VAL A C 1
ATOM 579 O O . VAL A 1 74 ? -3.076 -2.067 3.069 1.00 97.00 74 VAL A O 1
ATOM 582 N N . LEU A 1 75 ? -5.021 -3.112 2.665 1.00 96.88 75 LEU A N 1
ATOM 583 C CA . LEU A 1 75 ? -5.636 -2.825 3.954 1.00 96.88 75 LEU A CA 1
ATOM 584 C C . LEU A 1 75 ? -5.398 -4.025 4.870 1.00 96.88 75 LEU A C 1
ATOM 586 O O . LEU A 1 75 ? -5.827 -5.133 4.562 1.00 96.88 75 LEU A O 1
ATOM 590 N N . VAL A 1 76 ? -4.715 -3.808 5.988 1.00 95.56 76 VAL A N 1
ATOM 591 C CA . VAL A 1 76 ? -4.341 -4.874 6.927 1.00 95.56 76 VAL A CA 1
ATOM 592 C C . VAL A 1 76 ? -4.625 -4.459 8.358 1.00 95.56 76 VAL A C 1
ATOM 594 O O . VAL A 1 76 ? -4.591 -3.273 8.699 1.00 95.56 76 VAL A O 1
ATOM 597 N N . LYS A 1 77 ? -4.857 -5.449 9.219 1.00 93.50 77 LYS A N 1
ATOM 598 C CA . LYS A 1 77 ? -4.743 -5.249 10.660 1.00 93.50 77 LYS A CA 1
ATOM 599 C C . LYS A 1 77 ? -3.271 -5.377 11.039 1.00 93.50 77 LYS A C 1
ATOM 601 O O . LYS A 1 77 ? -2.656 -6.409 10.793 1.00 93.50 77 LYS A O 1
ATOM 606 N N . MET A 1 78 ? -2.705 -4.334 11.627 1.00 90.69 78 MET A N 1
ATOM 607 C CA . MET A 1 78 ? -1.280 -4.252 11.911 1.00 90.69 78 MET A CA 1
ATOM 608 C C . MET A 1 78 ? -1.043 -3.887 13.370 1.00 90.69 78 MET A C 1
ATOM 610 O O . MET A 1 78 ? -1.461 -2.834 13.848 1.00 90.69 78 MET A O 1
ATOM 614 N N . THR A 1 79 ? -0.369 -4.790 14.076 1.00 87.94 79 THR A N 1
ATOM 615 C CA . THR A 1 79 ? 0.168 -4.544 15.415 1.00 87.94 79 THR A CA 1
ATOM 616 C C . THR A 1 79 ? 1.579 -3.971 15.300 1.00 87.94 79 THR A C 1
ATOM 618 O O . THR A 1 79 ? 2.255 -4.187 14.294 1.00 87.94 79 THR A O 1
ATOM 621 N N . GLU A 1 80 ? 2.065 -3.292 16.343 1.00 84.25 80 GLU A N 1
ATOM 622 C CA . GLU A 1 80 ? 3.442 -2.764 16.370 1.00 84.25 80 GLU A CA 1
ATOM 623 C C . GLU A 1 80 ? 4.496 -3.862 16.150 1.00 84.25 80 GLU A C 1
ATOM 625 O O . GLU A 1 80 ? 5.497 -3.650 15.474 1.00 84.25 80 GLU A O 1
ATOM 630 N N . GLN A 1 81 ? 4.240 -5.065 16.673 1.00 82.88 81 GLN A N 1
ATOM 631 C CA . GLN A 1 81 ? 5.131 -6.220 16.541 1.00 82.88 81 GLN A CA 1
ATOM 632 C C . GLN A 1 81 ? 5.191 -6.749 15.102 1.00 82.88 81 GLN A C 1
ATOM 634 O O . GLN A 1 81 ? 6.252 -7.168 14.644 1.00 82.88 81 GLN A O 1
ATOM 639 N N . ALA A 1 82 ? 4.064 -6.734 14.384 1.00 87.38 82 ALA A N 1
ATOM 640 C CA . ALA A 1 82 ? 3.986 -7.244 13.018 1.00 87.38 82 ALA A CA 1
ATOM 641 C C . ALA A 1 82 ? 4.422 -6.211 11.966 1.00 87.38 82 ALA A C 1
ATOM 643 O O . ALA A 1 82 ? 4.791 -6.594 10.857 1.00 87.38 82 ALA A O 1
ATOM 644 N N . GLU A 1 83 ? 4.409 -4.919 12.311 1.00 91.38 83 GLU A N 1
ATOM 645 C CA . GLU A 1 83 ? 4.680 -3.820 11.381 1.00 91.38 83 GLU A CA 1
ATOM 646 C C . GLU A 1 83 ? 6.029 -3.960 10.672 1.00 91.38 83 GLU A C 1
ATOM 648 O O . GLU A 1 83 ? 6.092 -3.882 9.445 1.00 91.38 83 GLU A O 1
ATOM 653 N N . VAL A 1 84 ? 7.106 -4.186 11.429 1.00 91.56 84 VAL A N 1
ATOM 654 C CA . VAL A 1 84 ? 8.458 -4.285 10.859 1.00 91.56 84 VAL A CA 1
ATOM 655 C C . VAL A 1 84 ? 8.545 -5.452 9.878 1.00 91.56 84 VAL A C 1
ATOM 657 O O . VAL A 1 84 ? 9.084 -5.289 8.787 1.00 91.56 84 VAL A O 1
ATOM 660 N N . GLY A 1 85 ? 7.971 -6.605 10.236 1.00 92.38 85 GLY A N 1
ATOM 661 C CA . GLY A 1 85 ? 7.938 -7.783 9.369 1.00 92.38 85 GLY A CA 1
ATOM 662 C C . GLY A 1 85 ? 7.156 -7.527 8.083 1.00 92.38 85 GLY A C 1
ATOM 663 O O . GLY A 1 85 ? 7.686 -7.733 6.999 1.00 92.38 85 GLY A O 1
ATOM 664 N N . MET A 1 86 ? 5.937 -6.989 8.189 1.00 94.44 86 MET A N 1
ATOM 665 C CA . MET A 1 86 ? 5.089 -6.684 7.029 1.00 94.44 86 MET A CA 1
ATOM 666 C C . MET A 1 86 ? 5.741 -5.674 6.072 1.00 94.44 86 MET A C 1
ATOM 668 O O . MET A 1 86 ? 5.696 -5.847 4.853 1.00 94.44 86 MET A O 1
ATOM 672 N N . ILE A 1 87 ? 6.347 -4.610 6.613 1.00 93.62 87 ILE A N 1
ATOM 673 C CA . ILE A 1 87 ? 7.014 -3.572 5.816 1.00 93.62 87 ILE A CA 1
ATOM 674 C C . ILE A 1 87 ? 8.229 -4.147 5.086 1.00 93.62 87 ILE A C 1
ATOM 676 O O . ILE A 1 87 ? 8.389 -3.882 3.892 1.00 93.62 87 ILE A O 1
ATOM 680 N N . SER A 1 88 ? 9.072 -4.912 5.783 1.00 93.19 88 SER A N 1
ATOM 681 C CA . SER A 1 88 ? 10.258 -5.537 5.191 1.00 93.19 88 SER A CA 1
ATOM 682 C C . SER A 1 88 ? 9.877 -6.576 4.138 1.00 93.19 88 SER A C 1
ATOM 684 O O . SER A 1 88 ? 10.419 -6.537 3.037 1.00 93.19 88 SER A O 1
ATOM 686 N N . ASP A 1 89 ? 8.879 -7.421 4.412 1.00 93.75 89 ASP A N 1
ATOM 687 C CA . ASP A 1 89 ? 8.387 -8.437 3.475 1.00 93.75 89 ASP A CA 1
ATOM 688 C C . ASP A 1 89 ? 7.985 -7.822 2.130 1.00 93.75 89 ASP A C 1
ATOM 690 O O . ASP A 1 89 ? 8.409 -8.313 1.078 1.00 93.75 89 ASP A O 1
ATOM 694 N N . ILE A 1 90 ? 7.204 -6.732 2.147 1.00 94.81 90 ILE A N 1
ATOM 695 C CA . ILE A 1 90 ? 6.814 -6.024 0.920 1.00 94.81 90 ILE A CA 1
ATOM 696 C C . ILE A 1 90 ? 8.030 -5.377 0.272 1.00 94.81 90 ILE A C 1
ATOM 698 O O . ILE A 1 90 ? 8.277 -5.603 -0.911 1.00 94.81 90 ILE A O 1
ATOM 702 N N . LYS A 1 91 ? 8.782 -4.553 1.013 1.00 94.06 91 LYS A N 1
ATOM 703 C CA . LYS A 1 91 ? 9.879 -3.772 0.426 1.00 94.06 91 LYS A CA 1
ATOM 704 C C . LYS A 1 91 ? 10.915 -4.669 -0.224 1.00 94.06 91 LYS A C 1
ATOM 706 O O . LYS A 1 91 ? 11.262 -4.436 -1.377 1.00 94.06 91 LYS A O 1
ATOM 711 N N . ASP A 1 92 ? 11.359 -5.702 0.475 1.00 94.00 92 ASP A N 1
ATOM 712 C CA . ASP A 1 92 ? 12.395 -6.589 -0.026 1.00 94.00 92 ASP A CA 1
ATOM 713 C C . ASP A 1 92 ? 11.901 -7.396 -1.227 1.00 94.00 92 ASP A C 1
ATOM 715 O O . ASP A 1 92 ? 12.625 -7.563 -2.206 1.00 94.00 92 ASP A O 1
ATOM 719 N N . SER A 1 93 ? 10.660 -7.888 -1.186 1.00 94.44 93 SER A N 1
ATOM 720 C CA . SER A 1 93 ? 10.088 -8.672 -2.287 1.00 94.44 93 SER A CA 1
ATOM 721 C C . SER A 1 93 ? 9.868 -7.837 -3.542 1.00 94.44 93 SER A C 1
ATOM 723 O O . SER A 1 93 ? 10.121 -8.328 -4.643 1.00 94.44 93 SER A O 1
ATOM 725 N N . VAL A 1 94 ? 9.438 -6.584 -3.377 1.00 93.19 94 VAL A N 1
ATOM 726 C CA . VAL A 1 94 ? 9.264 -5.628 -4.474 1.00 93.19 94 VAL A CA 1
ATOM 727 C C . VAL A 1 94 ? 10.622 -5.209 -5.032 1.00 93.19 94 VAL A C 1
ATOM 729 O O . VAL A 1 94 ? 10.839 -5.324 -6.232 1.00 93.19 94 VAL A O 1
ATOM 732 N N . LEU A 1 95 ? 11.569 -4.792 -4.186 1.00 92.94 95 LEU A N 1
ATOM 733 C CA . LEU A 1 95 ? 12.897 -4.354 -4.629 1.00 92.94 95 LEU A CA 1
ATOM 734 C C . LEU A 1 95 ? 13.670 -5.474 -5.333 1.00 92.94 95 LEU A C 1
ATOM 736 O O . LEU A 1 95 ? 14.263 -5.215 -6.377 1.00 92.94 95 LEU A O 1
ATOM 740 N N . ARG A 1 96 ? 13.619 -6.715 -4.826 1.00 93.38 96 ARG A N 1
ATOM 741 C CA . ARG A 1 96 ? 14.236 -7.871 -5.500 1.00 93.38 96 ARG A CA 1
ATOM 742 C C . ARG A 1 96 ? 13.664 -8.095 -6.898 1.00 93.38 96 ARG A C 1
ATOM 744 O O . ARG A 1 96 ? 14.432 -8.302 -7.830 1.00 93.38 96 ARG A O 1
ATOM 751 N N . ARG A 1 97 ? 12.340 -7.994 -7.061 1.00 93.00 97 ARG A N 1
ATOM 752 C CA . ARG A 1 97 ? 11.691 -8.101 -8.378 1.00 93.00 97 ARG A CA 1
ATOM 753 C C . ARG A 1 97 ? 12.092 -6.951 -9.291 1.00 93.00 97 ARG A C 1
ATOM 755 O O . ARG A 1 97 ? 12.480 -7.196 -10.423 1.00 93.00 97 ARG A O 1
ATOM 762 N N . VAL A 1 98 ? 12.085 -5.709 -8.805 1.00 91.06 98 VAL A N 1
ATOM 763 C CA . VAL A 1 98 ? 12.538 -4.569 -9.620 1.00 91.06 98 VAL A CA 1
ATOM 764 C C . VAL A 1 98 ? 13.979 -4.770 -10.078 1.00 91.06 98 VAL A C 1
ATOM 766 O O . VAL A 1 98 ? 14.280 -4.543 -11.239 1.00 91.06 98 VAL A O 1
ATOM 769 N N . GLN A 1 99 ? 14.863 -5.249 -9.203 1.00 91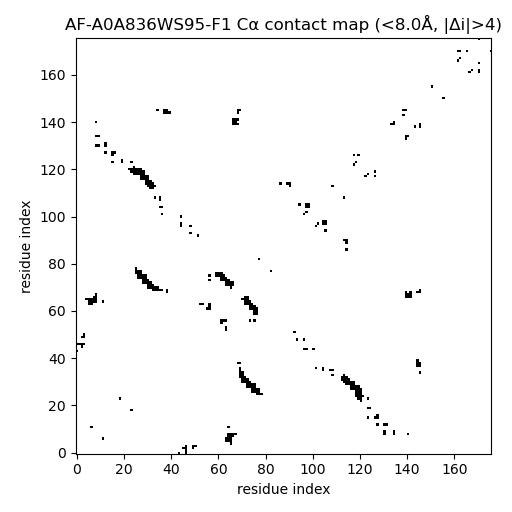.19 99 GLN A N 1
ATOM 770 C CA . GLN A 1 99 ? 16.248 -5.536 -9.567 1.00 91.19 99 GLN A CA 1
ATOM 771 C C . GLN A 1 99 ? 16.374 -6.649 -10.622 1.00 91.19 99 GLN A C 1
ATOM 773 O O . GLN A 1 99 ? 17.294 -6.609 -11.433 1.00 91.19 99 GLN A O 1
ATOM 778 N N . GLN A 1 100 ? 15.476 -7.635 -10.605 1.00 92.19 100 GLN A N 1
ATOM 779 C CA . GLN A 1 100 ? 15.467 -8.751 -11.550 1.00 92.19 100 GLN A CA 1
ATOM 780 C C . GLN A 1 100 ? 14.905 -8.360 -12.925 1.00 92.19 100 GLN A C 1
ATOM 782 O O . GLN A 1 100 ? 15.487 -8.740 -13.937 1.00 92.19 100 GLN A O 1
ATOM 787 N N . PHE A 1 101 ? 13.791 -7.623 -12.958 1.00 89.75 101 PHE A N 1
ATOM 788 C CA . PHE A 1 101 ? 13.039 -7.326 -14.185 1.00 89.75 101 PHE A CA 1
ATOM 789 C C . PHE A 1 101 ? 13.365 -5.957 -14.796 1.00 89.75 101 PHE A C 1
ATOM 791 O O . PHE A 1 101 ? 13.362 -5.822 -16.014 1.00 89.75 101 PHE A O 1
ATOM 798 N N . TYR A 1 102 ? 13.698 -4.962 -13.968 1.00 88.75 102 TYR A N 1
ATOM 799 C CA . TYR A 1 102 ? 14.039 -3.597 -14.393 1.00 88.75 102 TYR A CA 1
ATOM 800 C C . TYR A 1 102 ? 15.325 -3.090 -13.715 1.00 88.75 102 TYR A C 1
ATOM 802 O O . TYR A 1 102 ? 15.304 -2.074 -12.999 1.00 88.75 102 TYR A O 1
ATOM 810 N N . PRO A 1 103 ? 16.467 -3.784 -13.882 1.00 89.38 103 PRO A N 1
ATOM 811 C CA . PRO A 1 103 ? 17.720 -3.419 -13.220 1.00 89.38 103 PRO A CA 1
ATOM 812 C C . PRO A 1 103 ? 18.144 -1.966 -13.498 1.00 89.38 103 PRO A C 1
ATOM 814 O O . PRO A 1 103 ? 18.675 -1.294 -12.613 1.00 89.38 103 PRO A O 1
ATOM 817 N N . GLU A 1 104 ? 17.860 -1.447 -14.691 1.00 88.25 104 GLU A N 1
ATOM 818 C CA . GLU A 1 104 ? 18.124 -0.066 -15.105 1.00 88.25 104 GLU A CA 1
ATOM 819 C C . GLU A 1 104 ? 17.240 0.978 -14.402 1.00 88.25 104 GLU A C 1
ATOM 821 O O . GLU A 1 104 ? 17.676 2.114 -14.203 1.00 88.25 104 GLU A O 1
ATOM 826 N N . HIS A 1 105 ? 16.035 0.600 -13.963 1.00 85.25 105 HIS A N 1
ATOM 827 C CA . HIS A 1 105 ? 15.125 1.480 -13.221 1.00 85.25 105 HIS A CA 1
ATOM 828 C C . HIS A 1 105 ? 15.320 1.392 -11.702 1.00 85.25 105 HIS A C 1
ATOM 830 O O . HIS A 1 105 ? 14.820 2.250 -10.971 1.00 85.25 105 HIS A O 1
ATOM 836 N N . PHE A 1 106 ? 16.074 0.407 -11.197 1.00 85.50 106 PHE A N 1
ATOM 837 C CA . PHE A 1 106 ? 16.252 0.184 -9.758 1.00 85.50 106 PHE A CA 1
ATOM 838 C C . PHE A 1 106 ? 16.771 1.429 -9.021 1.00 85.50 106 PHE A C 1
ATOM 840 O O . PHE A 1 106 ? 16.244 1.802 -7.973 1.00 85.50 106 PHE A O 1
ATOM 847 N N . GLY A 1 107 ? 17.749 2.132 -9.603 1.00 83.88 107 GLY A N 1
ATOM 848 C CA . GLY A 1 107 ? 18.296 3.373 -9.041 1.00 83.88 107 GLY A CA 1
ATOM 849 C C . GLY A 1 107 ? 17.319 4.558 -9.040 1.00 83.88 107 GLY A C 1
ATOM 850 O O . GLY A 1 107 ? 17.536 5.526 -8.315 1.00 83.88 107 GLY A O 1
ATOM 851 N N . MET A 1 108 ? 16.238 4.486 -9.822 1.00 83.75 108 MET A N 1
ATOM 852 C CA . MET A 1 108 ? 15.206 5.526 -9.914 1.00 83.75 108 MET A CA 1
ATOM 853 C C . MET A 1 108 ? 14.081 5.331 -8.888 1.00 83.75 108 MET A C 1
ATOM 855 O O . MET A 1 108 ? 13.268 6.237 -8.676 1.00 83.75 108 MET A O 1
ATOM 859 N N . ILE A 1 109 ? 14.023 4.172 -8.222 1.00 84.00 109 ILE A N 1
ATOM 860 C CA . ILE A 1 109 ? 13.012 3.898 -7.203 1.00 84.00 109 ILE A CA 1
ATOM 861 C C . ILE A 1 109 ? 13.267 4.755 -5.966 1.00 84.00 109 ILE A C 1
ATOM 863 O O . ILE A 1 109 ? 14.218 4.564 -5.205 1.00 84.00 109 ILE A O 1
ATOM 867 N N . ASN A 1 110 ? 12.335 5.664 -5.693 1.00 82.19 110 ASN A N 1
ATOM 868 C CA . ASN A 1 110 ? 12.306 6.372 -4.425 1.00 82.19 110 ASN A CA 1
ATOM 869 C C . ASN A 1 110 ? 11.781 5.439 -3.321 1.00 82.19 110 ASN A C 1
ATOM 871 O O . ASN A 1 110 ? 10.574 5.338 -3.097 1.00 82.19 110 ASN A O 1
ATOM 875 N N . GLN A 1 111 ? 12.689 4.793 -2.587 1.00 79.25 111 GLN A N 1
ATOM 876 C CA . GLN A 1 111 ? 12.342 3.843 -1.520 1.00 79.25 111 GLN A CA 1
ATOM 877 C C . GLN A 1 111 ? 11.506 4.450 -0.378 1.00 79.25 111 GLN A C 1
ATOM 879 O O . GLN A 1 111 ? 10.766 3.730 0.296 1.00 79.25 111 GLN A O 1
ATOM 884 N N . ALA A 1 112 ? 11.584 5.769 -0.159 1.00 81.31 112 ALA A N 1
ATOM 885 C CA . ALA A 1 112 ? 10.748 6.458 0.826 1.00 81.31 112 ALA A CA 1
ATOM 886 C C . ALA A 1 112 ? 9.286 6.586 0.361 1.00 81.31 112 ALA A C 1
ATOM 888 O O . ALA A 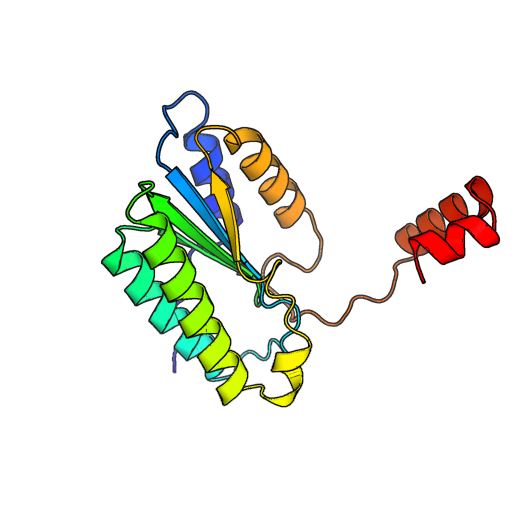1 112 ? 8.382 6.729 1.184 1.00 81.31 112 ALA A O 1
ATOM 889 N N . ARG A 1 113 ? 9.048 6.535 -0.955 1.00 83.69 113 ARG A N 1
ATOM 890 C CA . ARG A 1 113 ? 7.711 6.573 -1.565 1.00 83.69 113 ARG A CA 1
ATOM 891 C C . ARG A 1 113 ? 7.195 5.198 -1.978 1.00 83.69 113 ARG A C 1
ATOM 893 O O . ARG A 1 113 ? 5.981 5.053 -2.071 1.00 83.69 113 ARG A O 1
ATOM 900 N N . LEU A 1 114 ? 8.093 4.226 -2.155 1.00 90.19 114 LEU A N 1
ATOM 901 C CA . LEU A 1 114 ? 7.789 2.856 -2.572 1.00 90.19 114 LEU A CA 1
ATOM 902 C C . LEU A 1 114 ? 6.689 2.214 -1.730 1.00 90.19 114 LEU A C 1
ATOM 904 O O . LEU A 1 114 ? 5.761 1.642 -2.283 1.00 90.19 114 LEU A O 1
ATOM 908 N N . LEU A 1 115 ? 6.798 2.316 -0.404 1.00 93.69 115 LEU A N 1
ATOM 909 C CA . LEU A 1 115 ? 5.806 1.799 0.531 1.00 93.69 115 LEU A CA 1
ATOM 910 C C . LEU A 1 115 ? 5.494 2.861 1.579 1.00 93.69 115 LEU A C 1
ATOM 912 O O . LEU A 1 115 ? 6.356 3.218 2.387 1.00 93.69 115 LEU A O 1
ATOM 916 N N . ARG A 1 116 ? 4.254 3.349 1.584 1.00 92.44 116 ARG A N 1
ATOM 917 C CA . ARG A 1 116 ? 3.758 4.309 2.575 1.00 92.44 116 ARG A CA 1
ATOM 918 C C . ARG A 1 116 ? 2.702 3.662 3.458 1.00 92.44 116 ARG A C 1
ATOM 920 O O . ARG A 1 116 ? 1.697 3.169 2.962 1.00 92.44 116 ARG A O 1
ATOM 927 N N . LYS A 1 117 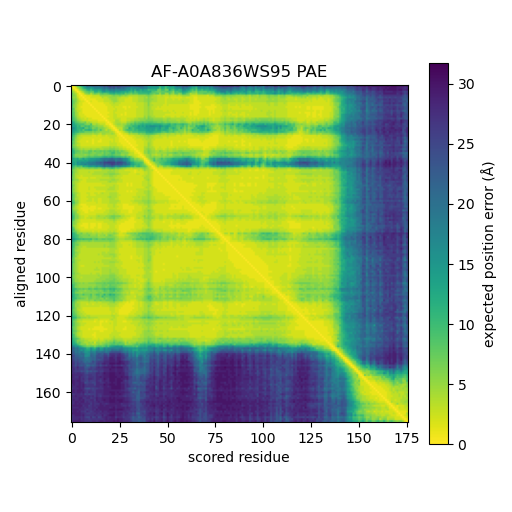? 2.909 3.735 4.772 1.00 93.81 117 LYS A N 1
ATOM 928 C CA . LYS A 1 117 ? 1.923 3.341 5.782 1.00 93.81 117 LYS A CA 1
ATOM 929 C C . LYS A 1 117 ? 1.030 4.526 6.144 1.00 93.81 117 LYS A C 1
ATOM 931 O O . LYS A 1 117 ? 1.531 5.596 6.496 1.00 93.81 117 LYS A O 1
ATOM 936 N N . ILE A 1 118 ? -0.280 4.311 6.156 1.00 93.19 118 ILE A N 1
ATOM 937 C CA . ILE A 1 118 ? -1.257 5.215 6.763 1.00 93.19 118 ILE A CA 1
ATOM 938 C C . ILE A 1 118 ? -1.958 4.472 7.897 1.00 93.19 118 ILE A C 1
ATOM 940 O O . ILE A 1 118 ? -2.688 3.515 7.660 1.00 93.19 118 ILE A O 1
ATOM 944 N N . ASP A 1 119 ? -1.745 4.929 9.128 1.00 92.69 119 ASP A N 1
ATOM 945 C CA . ASP A 1 119 ? -2.477 4.438 10.297 1.00 92.69 119 ASP A CA 1
ATOM 946 C C . ASP A 1 119 ? -3.910 4.986 10.273 1.00 92.69 119 ASP A C 1
ATOM 948 O O . ASP A 1 119 ? -4.124 6.201 10.372 1.00 92.69 119 ASP A O 1
ATOM 952 N N . LEU A 1 120 ? -4.894 4.100 10.117 1.00 93.31 120 LEU A N 1
ATOM 953 C CA . LEU A 1 120 ? -6.296 4.488 9.990 1.00 93.31 120 LEU A CA 1
ATOM 954 C C . LEU A 1 120 ? -6.943 4.823 11.335 1.00 93.31 120 LEU A C 1
ATOM 956 O O . LEU A 1 120 ? -7.981 5.482 11.342 1.00 93.31 120 LEU A O 1
ATOM 960 N N . GLY A 1 121 ? -6.337 4.458 12.466 1.00 89.81 121 GLY A N 1
ATOM 961 C CA . GLY A 1 121 ? -6.795 4.889 13.786 1.00 89.81 121 GLY A CA 1
ATOM 962 C C . GLY A 1 121 ? -6.729 6.409 13.950 1.00 89.81 121 GLY A C 1
ATOM 963 O O . GLY A 1 121 ? -7.594 7.001 14.587 1.00 89.81 121 GLY A O 1
ATOM 964 N N . PHE A 1 122 ? -5.745 7.051 13.312 1.00 88.38 122 PHE A N 1
ATOM 965 C CA . PHE A 1 122 ? -5.529 8.500 13.409 1.00 88.38 122 PHE A CA 1
ATOM 966 C C . PHE A 1 122 ? -5.779 9.255 12.102 1.00 88.38 122 PHE A C 1
ATOM 968 O O . PHE A 1 122 ? -6.073 10.449 12.125 1.00 88.38 122 PHE A O 1
ATOM 975 N N . LYS A 1 123 ? -5.623 8.594 10.947 1.00 92.62 123 LYS A N 1
ATOM 976 C CA . LYS A 1 123 ? -5.598 9.252 9.629 1.00 92.62 123 LYS A CA 1
ATOM 977 C C . LYS A 1 123 ? -6.647 8.721 8.651 1.00 92.62 123 LYS A C 1
ATOM 979 O O . LYS A 1 123 ? -6.490 8.934 7.450 1.00 92.62 123 LYS A O 1
ATOM 984 N N . LEU A 1 124 ? -7.729 8.094 9.126 1.00 92.50 124 LEU A N 1
ATOM 985 C CA . LEU A 1 124 ? -8.810 7.601 8.257 1.00 92.50 124 LEU A CA 1
ATOM 986 C C . LEU A 1 124 ? -9.351 8.687 7.313 1.00 92.50 124 LEU A C 1
ATOM 988 O O . LEU A 1 124 ? -9.387 8.486 6.104 1.00 92.50 124 LEU A O 1
ATOM 992 N N . SER A 1 125 ? -9.693 9.864 7.842 1.00 89.81 125 SER A N 1
ATOM 993 C CA . SER A 1 125 ? -10.230 10.972 7.038 1.00 89.81 125 SER A CA 1
ATOM 994 C C . SER A 1 125 ? -9.242 11.476 5.979 1.00 89.81 125 SER A C 1
ATOM 996 O O . SER A 1 125 ? -9.640 11.871 4.885 1.00 89.81 125 SER A O 1
ATOM 998 N N . HIS A 1 126 ? -7.940 11.428 6.268 1.00 89.69 126 HIS A N 1
ATOM 999 C CA . HIS A 1 126 ? -6.901 11.745 5.291 1.00 89.69 126 HIS A CA 1
ATOM 1000 C C . HIS A 1 126 ? -6.793 10.647 4.224 1.00 89.69 126 HIS A C 1
ATOM 1002 O O . HIS A 1 126 ? -6.715 10.974 3.044 1.00 89.69 126 HIS A O 1
ATOM 1008 N N . ALA A 1 127 ? -6.848 9.366 4.601 1.00 91.31 127 ALA A N 1
ATOM 1009 C CA . ALA A 1 127 ? -6.845 8.259 3.644 1.00 91.31 127 ALA A CA 1
ATOM 1010 C C . ALA A 1 127 ? -8.034 8.343 2.669 1.00 91.31 127 ALA A C 1
ATOM 1012 O O . ALA A 1 127 ? -7.846 8.195 1.464 1.00 91.31 127 ALA A O 1
ATOM 1013 N N . ILE A 1 128 ? -9.230 8.663 3.177 1.00 92.50 128 ILE A N 1
ATOM 1014 C CA . ILE A 1 128 ? -10.436 8.873 2.363 1.00 92.50 128 ILE A CA 1
ATOM 1015 C C . ILE A 1 128 ? -10.223 10.031 1.385 1.00 92.50 128 ILE A C 1
ATOM 1017 O O . ILE A 1 128 ? -10.322 9.827 0.180 1.00 92.50 128 ILE A O 1
ATOM 1021 N N . LYS A 1 129 ? -9.835 11.220 1.871 1.00 90.94 129 LYS A N 1
ATOM 1022 C CA . LYS A 1 129 ? -9.573 12.388 1.006 1.00 90.94 129 LYS A CA 1
ATOM 1023 C C . LYS A 1 129 ? -8.495 12.120 -0.044 1.00 90.94 129 LYS A C 1
ATOM 1025 O O . LYS A 1 129 ? -8.599 12.598 -1.172 1.00 90.94 129 LYS A O 1
ATOM 1030 N N . PHE A 1 130 ? -7.457 11.370 0.323 1.00 89.50 130 PHE A N 1
ATOM 1031 C CA . PHE A 1 130 ? -6.411 10.949 -0.603 1.00 89.50 130 PHE A CA 1
ATOM 1032 C C . PHE A 1 130 ? -6.995 10.107 -1.743 1.00 89.50 130 PHE A C 1
ATOM 1034 O O . PHE A 1 130 ? -6.745 10.429 -2.902 1.00 89.50 130 PHE A O 1
ATOM 1041 N N . LEU A 1 131 ? -7.796 9.084 -1.431 1.00 89.31 131 LEU A N 1
ATOM 1042 C CA . LEU A 1 131 ? -8.421 8.227 -2.442 1.00 89.31 131 LEU A CA 1
ATOM 1043 C C . LEU A 1 131 ? -9.459 8.976 -3.280 1.00 89.31 131 LEU A C 1
ATOM 1045 O O . LEU A 1 131 ? -9.486 8.813 -4.493 1.00 89.31 131 LEU A O 1
ATOM 1049 N N . GLU A 1 132 ? -10.261 9.855 -2.678 1.00 90.44 132 GLU A N 1
ATOM 1050 C CA . GLU A 1 132 ? -11.190 10.717 -3.420 1.00 90.44 132 GLU A CA 1
ATOM 1051 C C . GLU A 1 132 ? -10.463 11.593 -4.439 1.00 90.44 132 GLU A C 1
ATOM 1053 O O . GLU A 1 132 ? -10.951 11.793 -5.550 1.00 90.44 132 GLU A O 1
ATOM 1058 N N . HIS A 1 133 ? -9.305 12.138 -4.063 1.00 84.88 133 HIS A N 1
ATOM 1059 C CA . HIS A 1 133 ? -8.484 12.912 -4.981 1.00 84.88 133 HIS A CA 1
ATOM 1060 C C . HIS A 1 133 ? -7.843 12.019 -6.047 1.00 84.88 133 HIS A C 1
ATOM 1062 O O . HIS A 1 133 ? -7.822 12.400 -7.213 1.00 84.88 133 HIS A O 1
ATOM 1068 N N . PHE A 1 134 ? -7.359 10.837 -5.664 1.00 81.69 134 PHE A N 1
ATOM 1069 C CA . PHE A 1 134 ? -6.743 9.873 -6.573 1.00 81.69 134 PHE A CA 1
ATOM 1070 C C . PHE A 1 134 ? -7.718 9.418 -7.671 1.00 81.69 134 PHE A C 1
ATOM 1072 O O . PHE A 1 134 ? -7.366 9.468 -8.844 1.00 81.69 134 PHE A O 1
ATOM 1079 N N . GLU A 1 135 ? -8.959 9.077 -7.315 1.00 78.06 135 GLU A N 1
ATOM 1080 C CA . GLU A 1 135 ? -10.009 8.663 -8.263 1.00 78.06 135 GLU A CA 1
ATOM 1081 C C . GLU A 1 135 ? -10.446 9.800 -9.200 1.00 78.06 135 GLU A C 1
ATOM 1083 O O . GLU A 1 135 ? -10.820 9.568 -10.347 1.00 78.06 135 GLU A O 1
ATOM 1088 N N . LYS A 1 136 ? -10.386 11.052 -8.728 1.00 76.81 136 LYS A N 1
ATOM 1089 C CA . LYS A 1 136 ? -10.720 12.243 -9.527 1.00 76.81 136 LYS A CA 1
ATOM 1090 C C . LYS A 1 136 ? -9.592 12.673 -10.467 1.00 76.81 136 LYS A C 1
ATOM 1092 O O . LYS A 1 136 ? -9.815 13.572 -11.277 1.00 76.81 136 LYS A O 1
ATOM 1097 N N . GLN A 1 137 ? -8.392 12.090 -10.370 1.00 65.75 137 GLN A N 1
ATOM 1098 C CA . GLN A 1 137 ? -7.289 12.411 -11.276 1.00 65.75 137 GLN A CA 1
ATOM 1099 C C . GLN A 1 137 ? -7.484 11.707 -12.631 1.00 65.75 137 GLN A C 1
ATOM 1101 O O . GLN A 1 137 ? -7.416 10.478 -12.698 1.00 65.75 137 GLN A O 1
ATOM 1106 N N . PRO A 1 138 ? -7.670 12.454 -13.738 1.00 53.22 138 PRO A N 1
ATOM 1107 C CA . PRO A 1 138 ? -7.798 11.847 -15.058 1.00 53.22 138 PRO A CA 1
ATOM 1108 C C . PRO A 1 138 ? -6.496 11.138 -15.459 1.00 53.22 138 PRO A C 1
ATOM 1110 O O . PRO A 1 138 ? -5.429 11.761 -15.445 1.00 53.22 138 PRO A O 1
ATOM 1113 N N . GLY A 1 139 ? -6.599 9.857 -15.833 1.00 54.09 139 GLY A N 1
ATOM 1114 C CA . GLY A 1 139 ? -5.482 9.013 -16.285 1.00 54.09 139 GLY A CA 1
ATOM 1115 C C . GLY A 1 139 ? -4.822 8.138 -15.209 1.00 54.09 139 GLY A C 1
ATOM 1116 O O . GLY A 1 139 ? -3.730 7.631 -15.448 1.00 54.09 139 GLY A O 1
ATOM 1117 N N . LYS A 1 140 ? -5.427 7.986 -14.021 1.00 53.47 140 LYS A N 1
ATOM 1118 C CA . LYS A 1 140 ? -4.945 7.053 -12.979 1.00 53.47 140 LYS A CA 1
ATOM 1119 C C . LYS A 1 140 ? -5.914 5.931 -12.634 1.00 53.47 140 LYS A C 1
ATOM 1121 O O . LYS A 1 140 ? -5.472 4.887 -12.173 1.00 53.47 140 LYS A O 1
ATOM 1126 N N . THR A 1 141 ? -7.200 6.120 -12.873 1.00 43.12 141 THR A N 1
ATOM 1127 C CA . THR A 1 141 ? -8.191 5.049 -12.833 1.00 43.12 141 THR A CA 1
ATOM 1128 C C . THR A 1 141 ? -8.053 4.217 -14.106 1.00 43.12 141 THR A C 1
ATOM 1130 O O . THR A 1 141 ? -7.939 4.777 -15.193 1.00 43.12 141 THR A O 1
ATOM 1133 N N . GLY A 1 142 ? -7.941 2.896 -13.938 1.00 46.16 142 GLY A N 1
ATOM 1134 C CA . GLY A 1 142 ? -7.483 1.945 -14.953 1.00 46.16 142 GLY A CA 1
ATOM 1135 C C . GLY A 1 142 ? -8.038 2.179 -16.356 1.00 46.16 142 GLY A C 1
ATOM 1136 O O . GLY A 1 142 ? -9.210 1.935 -16.597 1.00 46.16 142 GLY A O 1
ATOM 1137 N N . GLU A 1 143 ? -7.156 2.652 -17.234 1.00 36.34 143 GLU A N 1
ATOM 1138 C CA . GLU A 1 143 ? -7.033 2.397 -18.673 1.00 36.34 143 GLU A CA 1
ATOM 1139 C C . GLU A 1 143 ? -5.924 3.336 -19.177 1.00 36.34 143 GLU A C 1
ATOM 1141 O O . GLU A 1 143 ? -6.071 4.558 -19.184 1.00 36.34 143 GLU A O 1
ATOM 1146 N N . GLY A 1 144 ? -4.776 2.768 -19.553 1.00 36.06 144 GLY A N 1
ATOM 1147 C CA . GLY A 1 144 ? -3.665 3.512 -20.150 1.00 36.06 144 GLY A CA 1
ATOM 1148 C C . GLY A 1 144 ? -2.493 3.745 -19.202 1.00 36.06 144 GLY A C 1
ATOM 1149 O O . GLY A 1 144 ? -2.560 4.542 -18.267 1.00 36.06 144 GLY A O 1
ATOM 1150 N N . GLY A 1 145 ? -1.394 3.048 -19.495 1.00 33.41 145 GLY A N 1
ATOM 1151 C CA . GLY A 1 145 ? -0.103 3.186 -18.838 1.00 33.41 145 GLY A CA 1
ATOM 1152 C C . GLY A 1 145 ? 0.346 4.635 -18.715 1.00 33.41 145 GLY A C 1
ATOM 1153 O O . GLY A 1 145 ? 0.084 5.490 -19.567 1.00 33.41 145 GLY A O 1
ATOM 1154 N N . MET A 1 146 ? 1.041 4.883 -17.614 1.00 37.75 146 MET A N 1
ATOM 1155 C CA . MET A 1 146 ? 1.583 6.167 -17.213 1.00 37.75 146 MET A CA 1
ATOM 1156 C C . MET A 1 146 ? 2.667 6.615 -18.205 1.00 3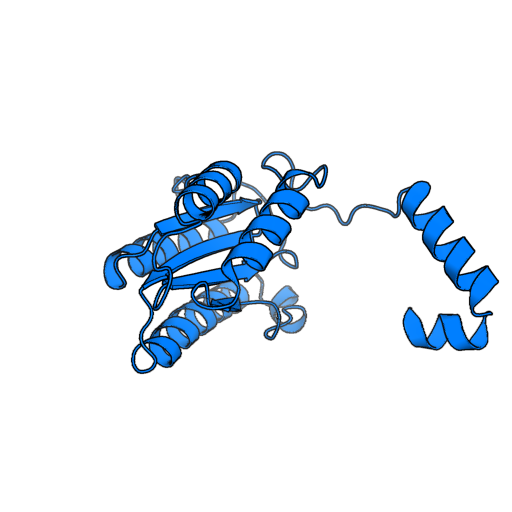7.75 146 MET A C 1
ATOM 1158 O O . MET A 1 146 ? 3.859 6.527 -17.939 1.00 37.75 146 MET A O 1
ATOM 1162 N N . LYS A 1 147 ? 2.262 7.146 -19.364 1.00 37.62 147 LYS A N 1
ATOM 1163 C CA . LYS A 1 147 ? 3.096 8.107 -20.086 1.00 37.62 147 LYS A CA 1
ATOM 1164 C C . LYS A 1 147 ? 3.245 9.292 -19.149 1.00 37.62 147 LYS A C 1
ATOM 1166 O O . LYS A 1 147 ? 2.231 9.812 -18.681 1.00 37.62 147 LYS A O 1
ATOM 1171 N N . MET A 1 148 ? 4.478 9.707 -18.850 1.00 41.75 148 MET A N 1
ATOM 1172 C CA . MET A 1 148 ? 4.721 10.995 -18.201 1.00 41.75 148 MET A CA 1
ATOM 1173 C C . MET A 1 148 ? 3.846 12.037 -18.899 1.00 41.75 148 MET A C 1
ATOM 1175 O O . MET A 1 148 ? 4.049 12.347 -20.074 1.00 41.75 148 MET A O 1
ATOM 1179 N N . ARG A 1 149 ? 2.794 12.490 -18.216 1.00 48.44 149 ARG A N 1
ATOM 1180 C CA . ARG A 1 149 ? 1.852 13.435 -18.799 1.00 48.44 149 ARG A CA 1
ATOM 1181 C C . ARG A 1 149 ? 2.607 14.742 -18.958 1.00 48.44 149 ARG A C 1
ATOM 1183 O O . ARG A 1 149 ? 3.074 15.300 -17.968 1.00 48.44 149 ARG A O 1
ATOM 1190 N N . GLY A 1 150 ? 2.742 15.202 -20.199 1.00 47.09 150 GLY A N 1
ATOM 1191 C CA . GLY A 1 150 ? 3.224 16.552 -20.467 1.00 47.09 150 GLY A CA 1
ATOM 1192 C C . GLY A 1 150 ? 2.370 17.560 -19.699 1.00 47.09 150 GLY A C 1
ATOM 1193 O O . GLY A 1 150 ? 1.160 17.358 -19.559 1.00 47.09 150 GLY A O 1
ATOM 1194 N N . LEU A 1 151 ? 3.007 18.609 -19.173 1.00 46.09 151 LEU A N 1
ATOM 1195 C CA . LEU A 1 151 ? 2.331 19.685 -18.445 1.00 46.09 151 LEU A CA 1
ATOM 1196 C C . LEU A 1 151 ? 1.117 20.163 -19.250 1.00 46.09 151 LEU A C 1
ATOM 1198 O O . LEU A 1 151 ? 1.260 20.544 -20.413 1.00 46.09 151 LEU A O 1
ATOM 1202 N N . GLN A 1 152 ? -0.076 20.127 -18.656 1.00 49.66 152 GLN A N 1
ATOM 1203 C CA . GLN A 1 152 ? -1.249 20.699 -19.310 1.00 49.66 152 GLN A CA 1
ATOM 1204 C C . GLN A 1 152 ? -1.265 22.215 -19.147 1.00 49.66 152 GLN A C 1
ATOM 1206 O O . GLN A 1 152 ? -0.629 22.761 -18.250 1.00 49.66 152 GLN A O 1
ATOM 1211 N N . GLU A 1 153 ? -2.033 22.913 -19.983 1.00 49.56 153 GLU A N 1
ATOM 1212 C CA . GLU A 1 153 ? -2.125 24.380 -19.947 1.00 49.56 153 GLU A CA 1
ATOM 1213 C C . GLU A 1 153 ? -2.496 24.937 -18.562 1.00 49.56 153 GLU A C 1
ATOM 1215 O O . GLU A 1 153 ? -2.030 26.013 -18.189 1.00 49.56 153 GLU A O 1
ATOM 1220 N N . GLY A 1 154 ? -3.287 24.199 -17.775 1.00 52.59 154 GLY A N 1
ATOM 1221 C CA . GLY A 1 154 ? -3.602 24.558 -16.388 1.00 52.59 154 GLY A CA 1
ATOM 1222 C C . GLY A 1 154 ? -2.390 24.481 -15.454 1.00 52.59 154 GLY A C 1
ATOM 1223 O O . GLY A 1 154 ? -2.176 25.386 -14.648 1.00 52.59 154 GLY A O 1
ATOM 1224 N N . ASP A 1 155 ? -1.554 23.455 -15.615 1.00 52.69 155 ASP A N 1
ATOM 1225 C CA . ASP A 1 155 ? -0.320 23.279 -14.844 1.00 52.69 155 ASP A CA 1
ATOM 1226 C C . ASP A 1 155 ? 0.720 24.334 -15.239 1.00 52.69 155 ASP A C 1
ATOM 1228 O O . ASP A 1 155 ? 1.377 24.916 -14.378 1.00 52.69 155 ASP A O 1
ATOM 1232 N N . ILE A 1 156 ? 0.816 24.649 -16.537 1.00 61.62 156 ILE A N 1
ATOM 1233 C CA . ILE A 1 156 ? 1.683 25.713 -17.065 1.00 61.62 156 ILE A CA 1
ATOM 1234 C C . ILE A 1 156 ? 1.271 27.066 -16.479 1.00 61.62 156 ILE A C 1
ATOM 1236 O O . ILE A 1 156 ? 2.130 27.821 -16.023 1.00 61.62 156 ILE A O 1
ATOM 1240 N N . LYS A 1 157 ? -0.033 27.366 -16.432 1.00 62.16 157 LYS A N 1
ATOM 1241 C CA . LYS A 1 157 ? -0.536 28.604 -15.821 1.00 62.16 157 LYS A CA 1
ATOM 1242 C C . LYS A 1 157 ? -0.204 28.683 -14.337 1.00 62.16 157 LYS A C 1
ATOM 1244 O O . LYS A 1 157 ? 0.315 29.705 -13.904 1.00 62.16 157 LYS A O 1
ATOM 1249 N N . MET A 1 158 ? -0.412 27.608 -13.582 1.00 69.38 158 MET A N 1
ATOM 1250 C CA . MET A 1 158 ? -0.078 27.574 -12.157 1.00 69.38 158 MET A CA 1
ATOM 1251 C C . MET A 1 158 ? 1.427 27.782 -11.919 1.00 69.38 158 MET A C 1
ATOM 1253 O O . MET A 1 158 ? 1.821 28.544 -11.040 1.00 69.38 158 MET A O 1
ATOM 1257 N N . VAL A 1 159 ? 2.283 27.149 -12.724 1.00 69.19 159 VAL A N 1
ATOM 1258 C CA . VAL A 1 159 ? 3.742 27.300 -12.627 1.00 69.19 159 VAL A CA 1
ATOM 1259 C C . VAL A 1 159 ? 4.183 28.726 -12.977 1.00 69.19 159 VAL A C 1
ATOM 1261 O O . VAL A 1 159 ? 5.022 29.298 -12.278 1.00 69.19 159 VAL A O 1
ATOM 1264 N N . LEU A 1 160 ? 3.583 29.334 -14.003 1.00 67.62 160 LEU A N 1
ATOM 1265 C CA . LEU A 1 160 ? 3.828 30.731 -14.376 1.00 67.62 160 LEU A CA 1
ATOM 1266 C C . LEU A 1 160 ? 3.341 31.713 -13.304 1.00 67.62 160 LEU A C 1
ATOM 1268 O O . LEU A 1 160 ? 4.034 32.688 -13.016 1.00 67.62 160 LEU A O 1
ATOM 1272 N N . GLU A 1 161 ? 2.195 31.448 -12.676 1.00 72.25 161 GLU A N 1
ATOM 1273 C CA . GLU A 1 161 ? 1.682 32.246 -11.558 1.00 72.25 161 GLU A CA 1
ATOM 1274 C C . GLU A 1 161 ? 2.609 32.173 -10.344 1.00 72.25 161 GLU A C 1
ATOM 1276 O O . GLU A 1 161 ? 2.913 33.198 -9.731 1.00 72.25 161 GLU A O 1
ATOM 1281 N N . VAL A 1 162 ? 3.121 30.983 -10.019 1.00 71.88 162 VAL A N 1
ATOM 1282 C CA . VAL A 1 162 ? 4.098 30.822 -8.938 1.00 71.88 162 VAL A CA 1
ATOM 1283 C C . VAL A 1 162 ? 5.394 31.552 -9.281 1.00 71.88 162 VAL A C 1
ATOM 1285 O O . VAL A 1 162 ? 5.872 32.314 -8.445 1.00 71.88 162 VAL A O 1
ATOM 1288 N N . HIS A 1 163 ? 5.919 31.412 -10.504 1.00 71.12 163 HIS A N 1
ATOM 1289 C CA . HIS A 1 163 ? 7.100 32.152 -10.968 1.00 71.12 163 HIS A CA 1
ATOM 1290 C C . HIS A 1 163 ? 6.908 33.672 -10.864 1.00 71.12 163 HIS A C 1
ATOM 1292 O O . HIS A 1 163 ? 7.797 34.376 -10.385 1.00 71.12 163 HIS A O 1
ATOM 1298 N N . HIS A 1 164 ? 5.738 34.184 -11.252 1.00 71.62 164 HIS A N 1
ATOM 1299 C CA . HIS A 1 164 ? 5.424 35.608 -11.159 1.00 71.62 164 HIS A CA 1
ATOM 1300 C C . HIS A 1 164 ? 5.328 36.092 -9.704 1.00 71.62 164 HIS A C 1
ATOM 1302 O O . HIS A 1 164 ? 5.735 37.208 -9.394 1.00 71.62 164 HIS A O 1
ATOM 1308 N N . LYS A 1 165 ? 4.831 35.239 -8.801 1.00 75.88 165 LYS A N 1
ATOM 1309 C CA . LYS A 1 165 ? 4.629 35.572 -7.388 1.00 75.88 165 LYS A CA 1
ATOM 1310 C C . LYS A 1 165 ? 5.907 35.513 -6.552 1.00 75.88 165 LYS A C 1
ATOM 1312 O O . LYS A 1 165 ? 6.055 36.313 -5.634 1.00 75.88 165 LYS A O 1
ATOM 1317 N N . VAL A 1 166 ? 6.797 34.559 -6.826 1.00 78.19 166 VAL A N 1
ATOM 1318 C CA . VAL A 1 166 ? 8.013 34.335 -6.016 1.00 78.19 166 VAL A CA 1
ATOM 1319 C C . VAL A 1 166 ? 9.278 34.892 -6.668 1.00 78.19 166 VAL A C 1
ATOM 1321 O O . VAL A 1 166 ? 10.295 35.055 -6.002 1.00 78.19 166 VAL A O 1
ATOM 1324 N N . GLY A 1 167 ? 9.223 35.216 -7.960 1.00 73.69 167 GLY A N 1
ATOM 1325 C CA . GLY A 1 167 ? 10.366 35.698 -8.721 1.00 73.69 167 GLY A CA 1
ATOM 1326 C C . GLY A 1 167 ? 11.370 34.591 -9.088 1.00 73.69 167 GLY A C 1
ATOM 1327 O O . GLY A 1 167 ? 11.384 33.507 -8.497 1.00 73.69 167 GLY A O 1
ATOM 1328 N N . PRO A 1 168 ? 12.241 34.854 -10.076 1.00 71.88 168 PRO A N 1
ATOM 1329 C CA . PRO A 1 168 ? 13.058 33.826 -10.729 1.00 71.88 168 PRO A CA 1
ATOM 1330 C C . PRO A 1 168 ? 14.057 33.123 -9.794 1.00 71.88 168 PRO A C 1
ATOM 1332 O O . PRO A 1 168 ? 14.273 31.917 -9.917 1.00 71.88 168 PRO A O 1
ATOM 1335 N N . GLU A 1 169 ? 14.637 33.840 -8.829 1.00 74.62 169 GLU A N 1
ATOM 1336 C CA . GLU A 1 169 ? 15.659 33.295 -7.919 1.00 74.62 169 GLU A CA 1
ATOM 1337 C C . GLU A 1 169 ? 15.085 32.330 -6.871 1.00 74.62 169 GLU A C 1
ATOM 1339 O O . GLU A 1 169 ? 15.688 31.303 -6.557 1.00 74.62 169 GLU A O 1
ATOM 1344 N N . GLN A 1 170 ? 13.896 32.624 -6.339 1.00 63.28 170 GLN A N 1
ATOM 1345 C CA . GLN A 1 170 ? 13.206 31.723 -5.411 1.00 63.28 170 GLN A CA 1
ATOM 1346 C C . GLN A 1 170 ? 12.515 30.580 -6.145 1.00 63.28 170 GLN A C 1
ATOM 1348 O O . GLN A 1 170 ? 12.484 29.467 -5.628 1.00 63.28 170 GLN A O 1
ATOM 1353 N N . PHE A 1 171 ? 12.036 30.818 -7.366 1.00 68.25 171 PHE A N 1
ATOM 1354 C CA . PHE A 1 171 ? 11.425 29.782 -8.188 1.00 68.25 171 PHE A CA 1
ATOM 1355 C C . PHE A 1 171 ? 12.409 28.649 -8.505 1.00 68.25 171 PHE A C 1
ATOM 1357 O O . PHE A 1 171 ? 12.069 27.480 -8.317 1.00 68.25 171 PHE A O 1
ATOM 1364 N N . LYS A 1 172 ? 13.649 28.983 -8.900 1.00 64.75 172 LYS A N 1
ATOM 1365 C CA . LYS A 1 172 ? 14.697 27.982 -9.158 1.00 64.75 172 LYS A CA 1
ATOM 1366 C C . LYS A 1 172 ? 14.918 27.064 -7.961 1.00 64.75 172 LYS A C 1
ATOM 1368 O O . LYS A 1 172 ? 14.941 25.865 -8.146 1.00 64.75 172 LYS A O 1
ATOM 1373 N N . LYS A 1 173 ? 14.969 27.595 -6.737 1.00 63.84 173 LYS A N 1
ATOM 1374 C CA . LYS A 1 173 ? 15.163 26.779 -5.523 1.00 63.84 173 LYS A CA 1
ATOM 1375 C C . LYS A 1 173 ? 14.009 25.821 -5.210 1.00 63.84 173 LYS A C 1
ATOM 1377 O O . LYS A 1 173 ? 14.198 24.900 -4.423 1.00 63.84 173 LYS A O 1
ATOM 1382 N N . ILE A 1 174 ? 12.811 26.085 -5.731 1.00 56.84 174 ILE A N 1
ATOM 1383 C CA . ILE A 1 174 ? 11.602 25.309 -5.423 1.00 56.84 174 ILE A CA 1
ATOM 1384 C C . ILE A 1 174 ? 11.384 24.192 -6.455 1.00 56.84 174 ILE A C 1
ATOM 1386 O O . ILE A 1 174 ? 10.850 23.144 -6.098 1.00 56.84 174 ILE A O 1
ATOM 1390 N N . PHE A 1 175 ? 11.785 24.404 -7.713 1.00 56.28 175 PHE A N 1
ATOM 1391 C CA . PHE A 1 175 ? 11.419 23.527 -8.833 1.00 56.28 175 PHE A CA 1
ATOM 1392 C C . PHE A 1 175 ? 12.592 22.973 -9.658 1.00 56.28 175 PHE A C 1
ATOM 1394 O O . PHE A 1 175 ? 12.347 22.097 -10.489 1.00 56.28 175 PHE A O 1
ATOM 1401 N N . VAL A 1 176 ? 13.823 23.463 -9.465 1.00 49.88 176 VAL A N 1
ATOM 1402 C CA . VAL A 1 176 ? 15.048 23.006 -10.155 1.00 49.88 176 VAL A CA 1
ATOM 1403 C C . VAL A 1 176 ? 16.053 22.510 -9.124 1.00 49.88 176 VAL A C 1
ATOM 1405 O O . VAL A 1 176 ? 16.584 21.401 -9.335 1.00 49.88 176 VAL A O 1
#

Mean predicted aligned error: 11.25 Å

Nearest PDB structures (foldseek):
  4rnf-assembly1_A  TM=5.029E-01  e=1.845E-02  Pseudomonas aeruginosa PAO1
  2f5g-assembly1_B  TM=4.410E-01  e=6.114E-02  Saccharolobus solfataricus
  5euh-assembly4_D  TM=4.234E-01  e=2.806E-02  Pseudomonas fluorescens Pf0-1
  8jsf-assembly1_A  TM=3.673E-01  e=1.650E+00  Elizabethkingia anophelis